Protein AF-0000000078827394 (afdb_homodimer)

Structure (mmCIF, N/CA/C/O backbone):
data_AF-0000000078827394-model_v1
#
loop_
_entity.id
_entity.type
_entity.pdbx_description
1 polymer 'Transcriptional regulator, TetR family'
#
loop_
_atom_site.group_PDB
_atom_site.id
_atom_site.type_symbol
_atom_site.label_atom_id
_atom_site.label_alt_id
_atom_site.label_comp_id
_atom_site.label_asym_id
_atom_site.label_entity_id
_atom_site.label_seq_id
_atom_site.pdbx_PDB_ins_code
_atom_site.Cartn_x
_atom_site.Cartn_y
_atom_site.Cartn_z
_atom_site.occupancy
_atom_site.B_iso_or_equiv
_atom_site.auth_seq_id
_atom_site.auth_comp_id
_atom_site.auth_asym_id
_atom_site.auth_atom_id
_atom_site.pdbx_PDB_model_num
ATOM 1 N N . MET A 1 1 ? -7.848 45.875 20.047 1 56.09 1 MET A N 1
ATOM 2 C CA . MET A 1 1 ? -7.52 45 21.172 1 56.09 1 MET A CA 1
ATOM 3 C C . MET A 1 1 ? -8.633 43.969 21.391 1 56.09 1 MET A C 1
ATOM 5 O O . MET A 1 1 ? -8.352 42.781 21.609 1 56.09 1 MET A O 1
ATOM 9 N N . ALA A 1 2 ? -9.75 44.5 21.469 1 62.66 2 ALA A N 1
ATOM 10 C CA . ALA A 1 2 ? -10.93 43.656 21.641 1 62.66 2 ALA A CA 1
ATOM 11 C C . ALA A 1 2 ? -11.102 42.719 20.453 1 62.66 2 ALA A C 1
ATOM 13 O O . ALA A 1 2 ? -11.453 41.562 20.641 1 62.66 2 ALA A O 1
ATOM 14 N N . GLY A 1 3 ? -10.812 43.062 19.391 1 61.53 3 GLY A N 1
ATOM 15 C CA . GLY A 1 3 ? -10.891 42.312 18.156 1 61.53 3 GLY A CA 1
ATOM 16 C C . GLY A 1 3 ? -9.883 41.156 18.094 1 61.53 3 GLY A C 1
ATOM 17 O O . GLY A 1 3 ? -10.203 40.062 17.641 1 61.53 3 GLY A O 1
ATOM 18 N N . THR A 1 4 ? -8.711 41.5 18.453 1 64.81 4 THR A N 1
ATOM 19 C CA . THR A 1 4 ? -7.625 40.531 18.484 1 64.81 4 THR A CA 1
ATOM 20 C C . THR A 1 4 ? -7.922 39.406 19.484 1 64.81 4 THR A C 1
ATOM 22 O O . THR A 1 4 ? -7.66 38.25 19.203 1 64.81 4 THR A O 1
ATOM 25 N N . ARG A 1 5 ? -8.5 39.781 20.547 1 70.94 5 ARG A N 1
ATOM 26 C CA . ARG A 1 5 ? -8.844 38.812 21.594 1 70.94 5 ARG A CA 1
ATOM 27 C C . ARG A 1 5 ? -9.961 37.875 21.125 1 70.94 5 ARG A C 1
ATOM 29 O O . ARG A 1 5 ? -9.938 36.688 21.406 1 70.94 5 ARG A O 1
ATOM 36 N N . SER A 1 6 ? -10.836 38.5 20.391 1 74.94 6 SER A N 1
ATOM 37 C CA . SER A 1 6 ? -11.945 37.719 19.844 1 74.94 6 SER A CA 1
ATOM 38 C C . SER A 1 6 ? -11.461 36.719 18.797 1 74.94 6 SER A C 1
ATOM 40 O O . SER A 1 6 ? -11.883 35.562 18.797 1 74.94 6 SER A O 1
ATOM 42 N N . GLU A 1 7 ? -10.602 37.312 18 1 75.75 7 GLU A N 1
ATOM 43 C CA . GLU A 1 7 ? -10.031 36.438 16.984 1 75.75 7 GLU A CA 1
ATOM 44 C C . GLU A 1 7 ? -9.227 35.312 17.609 1 75.75 7 GLU A C 1
ATOM 46 O O . GLU A 1 7 ? -9.281 34.188 17.141 1 75.75 7 GLU A O 1
ATOM 51 N N . GLU A 1 8 ? -8.531 35.656 18.625 1 78.88 8 GLU A N 1
ATOM 52 C CA . GLU A 1 8 ? -7.738 34.656 19.328 1 78.88 8 GLU A CA 1
ATOM 53 C C . GLU A 1 8 ? -8.633 33.625 19.984 1 78.88 8 GLU A C 1
ATOM 55 O O . GLU A 1 8 ? -8.336 32.406 19.953 1 78.88 8 GLU A O 1
ATOM 60 N N . ARG A 1 9 ? -9.633 34.062 20.609 1 77.38 9 ARG A N 1
ATOM 61 C CA . ARG A 1 9 ? -10.586 33.188 21.25 1 77.38 9 ARG A CA 1
ATOM 62 C C . ARG A 1 9 ? -11.258 32.281 20.219 1 77.38 9 ARG A C 1
ATOM 64 O O . ARG A 1 9 ? -11.484 31.078 20.484 1 77.38 9 ARG A O 1
ATOM 71 N N . ASP A 1 10 ? -11.539 32.906 19.141 1 81.88 10 ASP A N 1
ATOM 72 C CA . ASP A 1 10 ? -12.156 32.125 18.062 1 81.88 10 ASP A CA 1
ATOM 73 C C . ASP A 1 10 ? -11.211 31.062 17.531 1 81.88 10 ASP A C 1
ATOM 75 O O . ASP A 1 10 ? -11.625 29.938 17.25 1 81.88 10 ASP A O 1
ATOM 79 N N . ALA A 1 11 ? -10 31.531 17.484 1 82.69 11 ALA A N 1
ATOM 80 C CA . ALA A 1 11 ? -8.984 30.594 17.016 1 82.69 11 ALA A CA 1
ATOM 81 C C . ALA A 1 11 ? -8.773 29.453 18.016 1 82.69 11 ALA A C 1
ATOM 83 O O . ALA A 1 11 ? -8.617 28.297 17.625 1 82.69 11 ALA A O 1
ATOM 84 N N . LEU A 1 12 ? -8.797 29.75 19.188 1 83.56 12 LEU A N 1
ATOM 85 C CA . LEU A 1 12 ? -8.633 28.75 20.234 1 83.56 12 LEU A CA 1
ATOM 86 C C . LEU A 1 12 ? -9.82 27.781 20.234 1 83.56 12 LEU A C 1
ATOM 88 O O . LEU A 1 12 ? -9.633 26.562 20.406 1 83.56 12 LEU A O 1
ATOM 92 N N . ARG A 1 13 ? -10.938 28.328 20.047 1 84.88 13 ARG A N 1
ATOM 93 C CA . ARG A 1 13 ? -12.141 27.5 20 1 84.88 13 ARG A CA 1
ATOM 94 C C . ARG A 1 13 ? -12.125 26.562 18.797 1 84.88 13 ARG A C 1
ATOM 96 O O . ARG A 1 13 ? -12.469 25.391 18.922 1 84.88 13 ARG A O 1
ATOM 103 N N . ARG A 1 14 ? -11.758 27.125 17.75 1 87.69 14 ARG A N 1
ATOM 104 C CA . ARG A 1 14 ? -11.672 26.312 16.547 1 87.69 14 ARG A CA 1
ATOM 105 C C . ARG A 1 14 ? -10.688 25.156 16.734 1 87.69 14 ARG A C 1
ATOM 107 O O . ARG A 1 14 ? -10.984 24.016 16.375 1 87.69 14 ARG A O 1
ATOM 114 N N . THR A 1 15 ? -9.586 25.469 17.344 1 89 15 THR A N 1
ATOM 115 C CA . THR A 1 15 ? -8.57 24.453 17.578 1 89 15 THR A CA 1
ATOM 116 C C . THR A 1 15 ? -9.109 23.375 18.531 1 89 15 THR A C 1
ATOM 118 O O . THR A 1 15 ? -8.867 22.188 18.328 1 89 15 THR A O 1
ATOM 121 N N . ALA A 1 16 ? -9.805 23.781 19.438 1 89.56 16 ALA A N 1
ATOM 122 C CA . ALA A 1 16 ? -10.391 22.844 20.391 1 89.56 16 ALA A CA 1
ATOM 123 C C . ALA A 1 16 ? -11.375 21.906 19.703 1 89.56 16 ALA A C 1
ATOM 125 O O . ALA A 1 16 ? -11.414 20.719 20 1 89.56 16 ALA A O 1
ATOM 126 N N . ILE A 1 17 ? -12.125 22.469 18.844 1 92.75 17 ILE A N 1
ATOM 127 C CA . ILE A 1 17 ? -13.102 21.688 18.094 1 92.75 17 ILE A CA 1
ATOM 128 C C . ILE A 1 17 ? -12.383 20.672 17.219 1 92.75 17 ILE A C 1
ATOM 130 O O . ILE A 1 17 ? -12.75 19.484 17.188 1 92.75 17 ILE A O 1
ATOM 134 N N . LEU A 1 18 ? -11.398 21.141 16.594 1 93.81 18 LEU A N 1
ATOM 135 C CA . LEU A 1 18 ? -10.672 20.281 15.672 1 93.81 18 LEU A CA 1
ATOM 136 C C . LEU A 1 18 ? -9.953 19.172 16.422 1 93.81 18 LEU A C 1
ATOM 138 O O . LEU A 1 18 ? -9.898 18.031 15.961 1 93.81 18 LEU A O 1
ATOM 142 N N . ASP A 1 19 ? -9.422 19.516 17.562 1 93.44 19 ASP A N 1
ATOM 143 C CA . ASP A 1 19 ? -8.773 18.5 18.391 1 93.44 19 ASP A CA 1
ATOM 144 C C . ASP A 1 19 ? -9.773 17.438 18.844 1 93.44 19 ASP A C 1
ATOM 146 O O . ASP A 1 19 ? -9.492 16.234 18.797 1 93.44 19 ASP A O 1
ATOM 150 N N . ALA A 1 20 ? -10.867 17.891 19.234 1 95.06 20 ALA A N 1
ATOM 151 C CA . ALA A 1 20 ? -11.93 16.984 19.672 1 95.06 20 ALA A CA 1
ATOM 152 C C . ALA A 1 20 ? -12.414 16.109 18.516 1 95.06 20 ALA A C 1
ATOM 154 O O . ALA A 1 20 ? -12.648 14.914 18.688 1 95.06 20 ALA A O 1
ATOM 155 N N . ALA A 1 21 ? -12.594 16.734 17.422 1 95.88 21 ALA A N 1
ATOM 156 C CA . ALA A 1 21 ? -13.047 16.016 16.234 1 95.88 21 ALA A CA 1
ATOM 157 C C . ALA A 1 21 ? -12.047 14.93 15.836 1 95.88 21 ALA A C 1
ATOM 159 O O . ALA A 1 21 ? -12.43 13.797 15.555 1 95.88 21 ALA A O 1
ATOM 160 N N . LEU A 1 22 ? -10.789 15.328 15.82 1 94.44 22 LEU A N 1
ATOM 161 C CA . LEU A 1 22 ? -9.742 14.367 15.5 1 94.44 22 LEU A CA 1
ATOM 162 C C . LEU A 1 22 ? -9.805 13.164 16.438 1 94.44 22 LEU A C 1
ATOM 164 O O . LEU A 1 22 ? -9.75 12.016 15.984 1 94.44 22 LEU A O 1
ATOM 168 N N . GLU A 1 23 ? -9.93 13.438 17.656 1 94.56 23 GLU A N 1
ATOM 169 C CA . GLU A 1 23 ? -10.016 12.367 18.641 1 94.56 23 GLU A CA 1
ATOM 170 C C . GLU A 1 23 ? -11.219 11.461 18.375 1 94.56 23 GLU A C 1
ATOM 172 O O . GLU A 1 23 ? -11.109 10.234 18.453 1 94.56 23 GLU A O 1
ATOM 177 N N . CYS A 1 24 ? -12.312 12.023 18.094 1 96.06 24 CYS A N 1
ATOM 178 C CA . CYS A 1 24 ? -13.516 11.258 17.828 1 96.06 24 CYS A CA 1
ATOM 179 C C . CYS A 1 24 ? -13.344 10.391 16.578 1 96.06 24 CYS A C 1
ATOM 181 O O . CYS A 1 24 ? -13.656 9.203 16.594 1 96.06 24 CYS A O 1
ATOM 183 N N . PHE A 1 25 ? -12.805 11.031 15.523 1 96 25 PHE A N 1
ATOM 184 C CA . PHE A 1 25 ? -12.617 10.312 14.266 1 96 25 PHE A CA 1
ATOM 185 C C . PHE A 1 25 ? -11.633 9.164 14.445 1 96 25 PHE A C 1
ATOM 187 O O . PHE A 1 25 ? -11.805 8.086 13.867 1 96 25 PHE A O 1
ATOM 194 N N . LEU A 1 26 ? -10.625 9.367 15.242 1 94.38 26 LEU A N 1
ATOM 195 C CA . LEU A 1 26 ? -9.594 8.352 15.438 1 94.38 26 LEU A CA 1
ATOM 196 C C . LEU A 1 26 ? -10.086 7.246 16.359 1 94.38 26 LEU A C 1
ATOM 198 O O . LEU A 1 26 ? -9.625 6.105 16.281 1 94.38 26 LEU A O 1
ATOM 202 N N . ARG A 1 27 ? -11.047 7.582 17.188 1 94.12 27 ARG A N 1
ATOM 203 C CA . ARG A 1 27 ? -11.547 6.613 18.156 1 94.12 27 ARG A CA 1
ATOM 204 C C . ARG A 1 27 ? -12.734 5.836 17.609 1 94.12 27 ARG A C 1
ATOM 206 O O . ARG A 1 27 ? -12.82 4.617 17.766 1 94.12 27 ARG A O 1
ATOM 213 N N . PHE A 1 28 ? -13.625 6.523 16.844 1 94.56 28 PHE A N 1
ATOM 214 C CA . PHE A 1 28 ? -14.898 5.91 16.5 1 94.56 28 PHE A CA 1
ATOM 215 C C . PHE A 1 28 ? -15.055 5.777 14.992 1 94.56 28 PHE A C 1
ATOM 217 O O . PHE A 1 28 ? -15.93 5.059 14.516 1 94.56 28 PHE A O 1
ATOM 224 N N . GLY A 1 29 ? -14.156 6.422 14.32 1 94.94 29 GLY A N 1
ATOM 225 C CA . GLY A 1 29 ? -14.312 6.434 12.875 1 94.94 29 GLY A CA 1
ATOM 226 C C . GLY A 1 29 ? -15.219 7.543 12.383 1 94.94 29 GLY A C 1
ATOM 227 O O . GLY A 1 29 ? -15.93 8.164 13.172 1 94.94 29 GLY A O 1
ATOM 228 N N . TYR A 1 30 ? -15.164 7.797 11.133 1 94.94 30 TYR A N 1
ATOM 229 C CA . TYR A 1 30 ? -15.953 8.867 10.531 1 94.94 30 TYR A CA 1
ATOM 230 C C . TYR A 1 30 ? -17.438 8.547 10.609 1 94.94 30 TYR A C 1
ATOM 232 O O . TYR A 1 30 ? -18.234 9.398 11.016 1 94.94 30 TYR A O 1
ATOM 240 N N . ALA A 1 31 ? -17.844 7.367 10.211 1 93.06 31 ALA A N 1
ATOM 241 C CA . ALA A 1 31 ? -19.25 6.988 10.102 1 93.06 31 ALA A CA 1
ATOM 242 C C . ALA A 1 31 ? -19.953 7.086 11.453 1 93.06 31 ALA A C 1
ATOM 244 O O . ALA A 1 31 ? -21.062 7.598 11.547 1 93.06 31 ALA A O 1
ATOM 245 N N . LYS A 1 32 ? -19.297 6.75 12.461 1 95 32 LYS A N 1
ATOM 246 C CA . LYS A 1 32 ? -19.938 6.641 13.766 1 95 32 LYS A CA 1
ATOM 247 C C . LYS A 1 32 ? -19.828 7.945 14.547 1 95 32 LYS A C 1
ATOM 249 O O . LYS A 1 32 ? -20.438 8.094 15.609 1 95 32 LYS A O 1
ATOM 254 N N . THR A 1 33 ? -19 8.781 14.141 1 96.38 33 THR A N 1
ATOM 255 C CA . THR A 1 33 ? -18.844 10.062 14.82 1 96.38 33 THR A CA 1
ATOM 256 C C . THR A 1 33 ? -19.953 11.031 14.414 1 96.38 33 THR A C 1
ATOM 258 O O . THR A 1 33 ? -20.266 11.156 13.234 1 96.38 33 THR A O 1
ATOM 261 N N . SER A 1 34 ? -20.578 11.641 15.367 1 93.75 34 SER A N 1
ATOM 262 C CA . SER A 1 34 ? -21.578 12.656 15.102 1 93.75 34 SER A CA 1
ATOM 263 C C . SER A 1 34 ? -21.109 14.039 15.539 1 93.75 34 SER A C 1
ATOM 265 O O . SER A 1 34 ? -20.125 14.156 16.266 1 93.75 34 SER A O 1
ATOM 267 N N . LEU A 1 35 ? -21.828 15.031 15.031 1 92.5 35 LEU A N 1
ATOM 268 C CA . LEU A 1 35 ? -21.547 16.391 15.477 1 92.5 35 LEU A CA 1
ATOM 269 C C . LEU A 1 35 ? -21.766 16.531 16.969 1 92.5 35 LEU A C 1
ATOM 271 O O . LEU A 1 35 ? -21.047 17.266 17.656 1 92.5 35 LEU A O 1
ATOM 275 N N . ASP A 1 36 ? -22.719 15.805 17.422 1 92.06 36 ASP A N 1
ATOM 276 C CA . ASP A 1 36 ? -23 15.836 18.859 1 92.06 36 ASP A CA 1
ATOM 277 C C . ASP A 1 36 ? -21.828 15.25 19.656 1 92.06 36 ASP A C 1
ATOM 279 O O . ASP A 1 36 ? -21.469 15.766 20.703 1 92.06 36 ASP A O 1
ATOM 283 N N . ASP A 1 37 ? -21.297 14.227 19.203 1 94.81 37 ASP A N 1
ATOM 284 C CA . ASP A 1 37 ? -20.141 13.625 19.859 1 94.81 37 ASP A CA 1
ATOM 285 C C . ASP A 1 37 ? -18.984 14.617 19.938 1 94.81 37 ASP A C 1
ATOM 287 O O . ASP A 1 37 ? -18.328 14.719 20.969 1 94.81 37 ASP A O 1
ATOM 291 N N . ILE A 1 38 ? -18.734 15.297 18.828 1 95.81 38 ILE A N 1
ATOM 292 C CA . ILE A 1 38 ? -17.641 16.266 18.75 1 95.81 38 ILE A CA 1
ATOM 293 C C . ILE A 1 38 ? -17.906 17.422 19.703 1 95.81 38 ILE A C 1
ATOM 295 O O . ILE A 1 38 ? -17.016 17.859 20.422 1 95.81 38 ILE A O 1
ATOM 299 N N . ALA A 1 39 ? -19.125 17.875 19.688 1 93.56 39 ALA A N 1
ATOM 300 C CA . ALA A 1 39 ? -19.516 18.969 20.594 1 93.56 39 ALA A CA 1
ATOM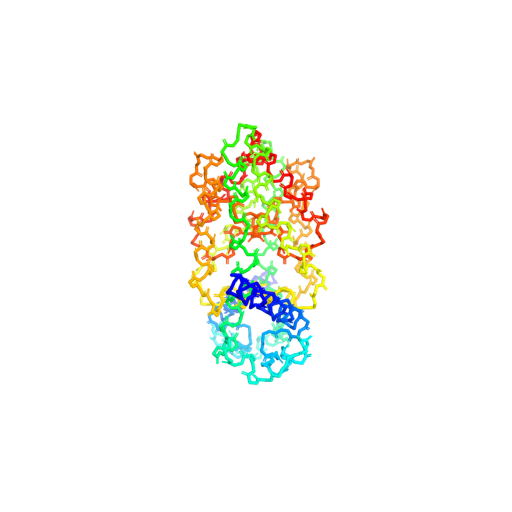 301 C C . ALA A 1 39 ? -19.297 18.594 22.047 1 93.56 39 ALA A C 1
ATOM 303 O O . ALA A 1 39 ? -18.719 19.359 22.828 1 93.56 39 ALA A O 1
ATOM 304 N N . LYS A 1 40 ? -19.734 17.453 22.406 1 93.56 40 LYS A N 1
ATOM 305 C CA . LYS A 1 40 ? -19.594 16.953 23.766 1 93.56 40 LYS A CA 1
ATOM 306 C C . LYS A 1 40 ? -18.109 16.859 24.156 1 93.56 40 LYS A C 1
ATOM 308 O O . LYS A 1 40 ? -17.734 17.297 25.25 1 93.56 40 LYS A O 1
ATOM 313 N N . ARG A 1 41 ? -17.344 16.344 23.297 1 93.5 41 ARG A N 1
ATOM 314 C CA . ARG A 1 41 ? -15.922 16.172 23.562 1 93.5 41 ARG A CA 1
ATOM 315 C C . ARG A 1 41 ? -15.227 17.516 23.688 1 93.5 41 ARG A C 1
ATOM 317 O O . ARG A 1 41 ? -14.305 17.672 24.5 1 93.5 41 ARG A O 1
ATOM 324 N N . ALA A 1 42 ? -15.625 18.438 22.859 1 92.31 42 ALA A N 1
ATOM 325 C CA . ALA A 1 42 ? -15.039 19.766 22.859 1 92.31 42 ALA A CA 1
ATOM 326 C C . ALA A 1 42 ? -15.609 20.625 23.984 1 92.31 42 ALA A C 1
ATOM 328 O O . ALA A 1 42 ? -15.172 21.766 24.188 1 92.31 42 ALA A O 1
ATOM 329 N N . ASN A 1 43 ? -16.547 20.062 24.672 1 92.19 43 ASN A N 1
ATOM 330 C CA . ASN A 1 43 ? -17.234 20.797 25.734 1 92.19 43 ASN A CA 1
ATOM 331 C C . ASN A 1 43 ? -17.891 22.062 25.203 1 92.19 43 ASN A C 1
ATOM 333 O O . ASN A 1 43 ? -17.719 23.141 25.766 1 92.19 43 ASN A O 1
ATOM 337 N N . LEU A 1 44 ? -18.5 21.953 24.156 1 88.88 44 LEU A N 1
ATOM 338 C CA . LEU A 1 44 ? -19.25 23.031 23.516 1 88.88 44 LEU A CA 1
ATOM 339 C C . LEU A 1 44 ? -20.703 22.625 23.281 1 88.88 44 LEU A C 1
ATOM 341 O O . LEU A 1 44 ? -21.016 21.438 23.188 1 88.88 44 LEU A O 1
ATOM 345 N N . SER A 1 45 ? -21.516 23.703 23.203 1 84.75 45 SER A N 1
ATOM 346 C CA . SER A 1 45 ? -22.906 23.438 22.828 1 84.75 45 SER A CA 1
ATOM 347 C C . SER A 1 45 ? -23.016 23.141 21.344 1 84.75 45 SER A C 1
ATOM 349 O O . SER A 1 45 ? -22.203 23.609 20.531 1 84.75 45 SER A O 1
ATOM 351 N N . ARG A 1 46 ? -24 22.359 20.969 1 84.88 46 ARG A N 1
ATOM 352 C CA . ARG A 1 46 ? -24.266 21.984 19.594 1 84.88 46 ARG A CA 1
ATOM 353 C C . ARG A 1 46 ? -24.453 23.219 18.719 1 84.88 46 ARG A C 1
ATOM 355 O O . ARG A 1 46 ? -23.875 23.312 17.625 1 84.88 46 ARG A O 1
ATOM 362 N N . PRO A 1 47 ? -25.141 24.219 19.188 1 83.75 47 PRO A N 1
ATOM 363 C CA . PRO A 1 47 ? -25.344 25.391 18.344 1 83.75 47 PRO A CA 1
ATOM 364 C C . PRO A 1 47 ? -24.047 26.125 18.031 1 83.75 47 PRO A C 1
ATOM 366 O O . PRO A 1 47 ? -23.875 26.625 16.906 1 83.75 47 PRO A O 1
ATOM 369 N N . LEU A 1 48 ? -23.203 26.156 18.938 1 83.19 48 LEU A N 1
ATOM 370 C CA . LEU A 1 48 ? -21.922 26.828 18.734 1 83.19 48 LEU A CA 1
ATOM 371 C C . LEU A 1 48 ? -21.078 26.094 17.688 1 83.19 48 LEU A C 1
ATOM 373 O O . LEU A 1 48 ? -20.375 26.734 16.906 1 83.19 48 LEU A O 1
ATOM 377 N N . LEU A 1 49 ? -21.156 24.766 17.688 1 87.88 49 LEU A N 1
ATOM 378 C CA . LEU A 1 49 ? -20.438 23.984 16.688 1 87.88 49 LEU A CA 1
ATOM 379 C C . LEU A 1 49 ? -21.016 24.234 15.289 1 87.88 49 LEU A C 1
ATOM 381 O O . LEU A 1 49 ? -20.266 24.375 14.328 1 87.88 49 LEU A O 1
ATOM 385 N N . TYR A 1 50 ? -22.328 24.391 15.297 1 84.94 50 TYR A N 1
ATOM 386 C CA . TYR A 1 50 ? -23.016 24.562 14.023 1 84.94 50 TYR A CA 1
ATOM 387 C C . TYR A 1 50 ? -22.781 25.953 13.445 1 84.94 50 TYR A C 1
ATOM 389 O O . TYR A 1 50 ? -22.953 26.156 12.242 1 84.94 50 TYR A O 1
ATOM 397 N N . LEU A 1 51 ? -22.406 26.844 14.336 1 84.94 51 LEU A N 1
ATOM 398 C CA . LEU A 1 51 ? -22.062 28.172 13.859 1 84.94 51 LEU A CA 1
ATOM 399 C C . LEU A 1 51 ? -20.719 28.156 13.117 1 84.94 51 LEU A C 1
ATOM 401 O O . LEU A 1 51 ? -20.5 28.969 12.219 1 84.94 51 LEU A O 1
ATOM 405 N N . LYS A 1 52 ? -20 27.203 13.469 1 88 52 LYS A N 1
ATOM 406 C CA . LYS A 1 52 ? -18.641 27.172 12.938 1 88 52 LYS A CA 1
ATOM 407 C C . LYS A 1 52 ? -18.516 26.203 11.773 1 88 52 LYS A C 1
ATOM 409 O O . LYS A 1 52 ? -17.734 26.406 10.852 1 88 52 LYS A O 1
ATOM 414 N N . PHE A 1 53 ? -19.312 25.109 11.812 1 92.5 53 PHE A N 1
ATOM 415 C CA . PHE A 1 53 ? -19.219 24.078 10.781 1 92.5 53 PHE A CA 1
ATOM 416 C C . PHE A 1 53 ? -20.609 23.656 10.312 1 92.5 53 PHE A C 1
ATOM 418 O O . PHE A 1 53 ? -21.516 23.516 11.125 1 92.5 53 PHE A O 1
ATOM 425 N N . LYS A 1 54 ? -20.688 23.438 9.07 1 90 54 LYS A N 1
ATOM 426 C CA . LYS A 1 54 ? -21.969 23.156 8.445 1 90 54 LYS A CA 1
ATOM 427 C C . LYS A 1 54 ? -22.375 21.703 8.625 1 90 54 LYS A C 1
ATOM 429 O O . LYS A 1 54 ? -23.547 21.391 8.82 1 90 54 LYS A O 1
ATOM 434 N N . ASN A 1 55 ? -21.453 20.875 8.445 1 92.12 55 ASN A N 1
ATOM 435 C CA . ASN A 1 55 ? -21.703 19.438 8.531 1 92.12 55 ASN A CA 1
ATOM 436 C C . ASN A 1 55 ? -20.438 18.672 8.906 1 92.12 55 ASN A C 1
ATOM 438 O O . ASN A 1 55 ? -19.375 19.266 9.094 1 92.12 55 ASN A O 1
ATOM 442 N N . LYS A 1 56 ? -20.516 17.469 9.062 1 93.75 56 LYS A N 1
ATOM 443 C CA . LYS A 1 56 ? -19.422 16.594 9.484 1 93.75 56 LYS A CA 1
ATOM 444 C C . LYS A 1 56 ? -18.266 16.641 8.492 1 93.75 56 LYS A C 1
ATOM 446 O O . LYS A 1 56 ? -17.109 16.656 8.883 1 93.75 56 LYS A O 1
ATOM 451 N N . GLU A 1 57 ? -18.578 16.625 7.227 1 94.06 57 GLU A N 1
ATOM 452 C CA . GLU A 1 57 ? -17.562 16.656 6.18 1 94.06 57 GLU A CA 1
ATOM 453 C C . GLU A 1 57 ? -16.703 17.922 6.27 1 94.06 57 GLU A C 1
ATOM 455 O O . GLU A 1 57 ? -15.5 17.891 6.047 1 94.06 57 GLU A O 1
ATOM 460 N N . ASP A 1 58 ? -17.344 18.938 6.637 1 93.44 58 ASP A N 1
ATOM 461 C CA . ASP A 1 58 ? -16.641 20.203 6.812 1 93.44 58 ASP A CA 1
ATOM 462 C C . ASP A 1 58 ? -15.633 20.109 7.953 1 93.44 58 ASP A C 1
ATOM 464 O O . ASP A 1 58 ? -14.5 20.594 7.828 1 93.44 58 ASP A O 1
ATOM 468 N N . ILE A 1 59 ? -16.031 19.547 8.992 1 94.12 59 ILE A N 1
ATOM 469 C CA . ILE A 1 59 ? -15.148 19.391 10.141 1 94.12 59 ILE A CA 1
ATOM 470 C C . ILE A 1 59 ? -14.008 18.453 9.789 1 94.12 59 ILE A C 1
ATOM 472 O O . ILE A 1 59 ? -12.852 18.703 10.133 1 94.12 59 ILE A O 1
ATOM 476 N N . PHE A 1 60 ? -14.391 17.422 9.125 1 94.94 60 PHE A N 1
ATOM 477 C CA . PHE A 1 60 ? -13.391 16.422 8.742 1 94.94 60 PHE A CA 1
ATOM 478 C C . PHE A 1 60 ? -12.32 17.047 7.852 1 94.94 60 PHE A C 1
ATOM 480 O O . PHE A 1 60 ? -11.125 16.844 8.078 1 94.94 60 PHE A O 1
ATOM 487 N N . ALA A 1 61 ? -12.727 17.828 6.883 1 92.88 61 ALA A N 1
ATOM 488 C CA . ALA A 1 61 ? -11.797 18.531 6 1 92.88 61 ALA A CA 1
ATOM 489 C C . ALA A 1 61 ? -10.906 19.484 6.785 1 92.88 61 ALA A C 1
ATOM 491 O O . ALA A 1 61 ? -9.695 19.562 6.539 1 92.88 61 ALA A O 1
ATOM 492 N N . ALA A 1 62 ? -11.469 20.172 7.695 1 92.75 62 ALA A N 1
ATOM 493 C CA . ALA A 1 62 ? -10.727 21.125 8.5 1 92.75 62 ALA A CA 1
ATOM 494 C C . ALA A 1 62 ? -9.68 20.438 9.367 1 92.75 62 ALA A C 1
ATOM 496 O O . ALA A 1 62 ? -8.594 20.969 9.602 1 92.75 62 ALA A O 1
ATOM 497 N N . VAL A 1 63 ? -10.023 19.281 9.875 1 92.62 63 VAL A N 1
ATOM 498 C CA . VAL A 1 63 ? -9.078 18.484 10.648 1 92.62 63 VAL A CA 1
ATOM 499 C C . VAL A 1 63 ? -7.867 18.141 9.789 1 92.62 63 VAL A C 1
ATOM 501 O O . VAL A 1 63 ? -6.723 18.328 10.211 1 92.62 63 VAL A O 1
ATOM 504 N N . PHE A 1 64 ? -8.062 17.703 8.594 1 88.44 64 PHE A N 1
ATOM 505 C CA . PHE A 1 64 ? -6.984 17.344 7.684 1 88.44 64 PHE A CA 1
ATOM 506 C C . PHE A 1 64 ? -6.129 18.562 7.352 1 88.44 64 PHE A C 1
ATOM 508 O O . PHE A 1 64 ? -4.898 18.484 7.32 1 88.44 64 PHE A O 1
ATOM 515 N N . GLU A 1 65 ? -6.805 19.578 7.09 1 87.25 65 GLU A N 1
ATOM 516 C CA . GLU A 1 65 ? -6.086 20.812 6.785 1 87.25 65 GLU A CA 1
ATOM 517 C C . GLU A 1 65 ? -5.188 21.219 7.949 1 87.25 65 GLU A C 1
ATOM 519 O O . GLU A 1 65 ? -4.035 21.609 7.742 1 87.25 65 GLU A O 1
ATOM 524 N N . SER A 1 66 ? -5.758 21.156 9.102 1 87.19 66 SER A N 1
ATOM 525 C CA . SER A 1 66 ? -4.996 21.547 10.281 1 87.19 66 SER A CA 1
ATOM 526 C C . SER A 1 66 ? -3.809 20.609 10.5 1 87.19 66 SER A C 1
ATOM 528 O O . SER A 1 66 ? -2.758 21.031 10.984 1 87.19 66 SER A O 1
ATOM 530 N N . LEU A 1 67 ? -3.975 19.422 10.094 1 85.69 67 LEU A N 1
ATOM 531 C CA . LEU A 1 67 ? -2.93 18.422 10.289 1 85.69 67 LEU A CA 1
ATOM 532 C C . LEU A 1 67 ? -1.789 18.625 9.297 1 85.69 67 LEU A C 1
ATOM 534 O O . LEU A 1 67 ? -0.621 18.438 9.648 1 85.69 67 LEU A O 1
ATOM 538 N N . PHE A 1 68 ? -2.098 19.078 8.078 1 87.94 68 PHE A N 1
ATOM 539 C CA . PHE A 1 68 ? -1.074 19.062 7.043 1 87.94 68 PHE A CA 1
ATOM 540 C C . PHE A 1 68 ? -0.708 20.469 6.609 1 87.94 68 PHE A C 1
ATOM 542 O O . PHE A 1 68 ? 0.47 20.797 6.426 1 87.94 68 PHE A O 1
ATOM 549 N N . GLU A 1 69 ? -1.656 21.328 6.492 1 86.25 69 GLU A N 1
ATOM 550 C CA . GLU A 1 69 ? -1.411 22.672 5.961 1 86.25 69 GLU A CA 1
ATOM 551 C C . GLU A 1 69 ? -0.443 23.453 6.852 1 86.25 69 GLU A C 1
ATOM 553 O O . GLU A 1 69 ? 0.412 24.188 6.352 1 86.25 69 GLU A O 1
ATOM 558 N N . ALA A 1 70 ? -0.605 23.266 8.102 1 84 70 ALA A N 1
ATOM 559 C CA . ALA A 1 70 ? 0.215 24 9.062 1 84 70 ALA A CA 1
ATOM 560 C C . ALA A 1 70 ? 1.67 23.547 9 1 84 70 ALA A C 1
ATOM 562 O O . ALA A 1 70 ? 2.561 24.219 9.531 1 84 70 ALA A O 1
ATOM 563 N N . ARG A 1 71 ? 1.951 22.516 8.305 1 92.88 71 ARG A N 1
ATOM 564 C CA . ARG A 1 71 ? 3.285 21.922 8.312 1 92.88 71 ARG A CA 1
ATOM 565 C C . ARG A 1 71 ? 4.074 22.344 7.074 1 92.88 71 ARG A C 1
ATOM 567 O O . ARG A 1 71 ? 5.305 22.281 7.066 1 92.88 71 ARG A O 1
ATOM 574 N N . TYR A 1 72 ? 3.451 22.828 6.031 1 95.25 72 TYR A N 1
ATOM 575 C CA . TYR A 1 72 ? 4.074 23.062 4.734 1 95.25 72 TYR A CA 1
ATOM 576 C C . TYR A 1 72 ? 5.109 24.172 4.812 1 95.25 72 TYR A C 1
ATOM 578 O O . TYR A 1 72 ? 6.184 24.078 4.219 1 95.25 72 TYR A O 1
ATOM 586 N N . PRO A 1 73 ? 4.816 25.25 5.625 1 95.5 73 PRO A N 1
ATOM 587 C CA . PRO A 1 73 ? 5.859 26.266 5.75 1 95.5 73 PRO A CA 1
ATOM 588 C C . PRO A 1 73 ? 7.164 25.703 6.316 1 95.5 73 PRO A C 1
ATOM 590 O O . PRO A 1 73 ? 8.25 26.125 5.906 1 95.5 73 PRO A O 1
ATOM 593 N N . ARG A 1 74 ? 7.082 24.781 7.246 1 96.88 74 ARG A N 1
ATOM 594 C CA . ARG A 1 74 ? 8.273 24.156 7.805 1 96.88 74 ARG A CA 1
ATOM 595 C C . ARG A 1 74 ? 9.016 23.344 6.738 1 96.88 74 ARG A C 1
ATOM 597 O O . ARG A 1 74 ? 10.242 23.328 6.703 1 96.88 74 ARG A O 1
ATOM 604 N N . VAL A 1 75 ? 8.305 22.688 5.875 1 97.81 75 VAL A N 1
ATOM 605 C CA . VAL A 1 75 ? 8.906 21.906 4.793 1 97.81 75 VAL A CA 1
ATOM 606 C C . VAL A 1 75 ? 9.648 22.844 3.84 1 97.81 75 VAL A C 1
ATOM 608 O O . VAL A 1 75 ? 10.781 22.547 3.434 1 97.81 75 VAL A O 1
ATOM 611 N N . GLU A 1 76 ? 9.008 23.938 3.531 1 97.56 76 GLU A N 1
ATOM 612 C CA . GLU A 1 76 ? 9.609 24.906 2.621 1 97.56 76 GLU A CA 1
ATOM 613 C C . GLU A 1 76 ? 10.906 25.469 3.191 1 97.56 76 GLU A C 1
ATOM 615 O O . GLU A 1 76 ? 11.859 25.719 2.449 1 97.56 76 GLU A O 1
ATOM 620 N N . GLN A 1 77 ? 10.922 25.656 4.477 1 97.69 77 GLN A N 1
ATOM 621 C CA . GLN A 1 77 ? 12.141 26.109 5.141 1 97.69 77 GLN A CA 1
ATOM 622 C C . GLN A 1 77 ? 13.258 25.078 5.008 1 97.69 77 GLN A C 1
ATOM 624 O O . GLN A 1 77 ? 14.414 25.422 4.773 1 97.69 77 GLN A O 1
ATOM 629 N N . VAL A 1 78 ? 12.953 23.812 5.176 1 98 78 VAL A N 1
ATOM 630 C CA . VAL A 1 78 ? 13.93 22.734 5.039 1 98 78 VAL A CA 1
ATOM 631 C C . VAL A 1 78 ? 14.508 22.734 3.627 1 98 78 VAL A C 1
ATOM 633 O O . VAL A 1 78 ? 15.727 22.641 3.453 1 98 78 VAL A O 1
ATOM 636 N N . LEU A 1 79 ? 13.672 22.875 2.625 1 97.62 79 LEU A N 1
ATOM 637 C CA . LEU A 1 79 ? 14.078 22.797 1.226 1 97.62 79 LEU A CA 1
ATOM 638 C C . LEU A 1 79 ? 14.938 23.984 0.84 1 97.62 79 LEU A C 1
ATOM 640 O O . LEU A 1 79 ? 15.789 23.891 -0.047 1 97.62 79 LEU A O 1
ATOM 644 N N . ALA A 1 80 ? 14.695 25.094 1.52 1 96.81 80 ALA A N 1
ATOM 645 C CA . ALA A 1 80 ? 15.398 26.344 1.196 1 96.81 80 ALA A CA 1
ATOM 646 C C . ALA A 1 80 ? 16.812 26.344 1.787 1 96.81 80 ALA A C 1
ATOM 648 O O . ALA A 1 80 ? 17.656 27.141 1.37 1 96.81 80 ALA A O 1
ATOM 649 N N . ARG A 1 81 ? 17.062 25.516 2.748 1 95.69 81 ARG A N 1
ATOM 650 C CA . ARG A 1 81 ? 18.359 25.469 3.402 1 95.69 81 ARG A CA 1
ATOM 651 C C . ARG A 1 81 ? 19.312 24.516 2.668 1 95.69 81 ARG A C 1
ATOM 653 O O . ARG A 1 81 ? 18.875 23.531 2.074 1 95.69 81 ARG A O 1
ATOM 660 N N . PRO A 1 82 ? 20.562 24.906 2.701 1 95.69 82 PRO A N 1
ATOM 661 C CA . PRO A 1 82 ? 21.516 23.953 2.137 1 95.69 82 PRO A CA 1
ATOM 662 C C . PRO A 1 82 ? 21.609 22.656 2.943 1 95.69 82 PRO A C 1
ATOM 664 O O . PRO A 1 82 ? 21.297 22.656 4.137 1 95.69 82 PRO A O 1
ATOM 667 N N . GLY A 1 83 ? 21.953 21.562 2.234 1 95.06 83 GLY A N 1
ATOM 668 C CA . GLY A 1 83 ? 22.094 20.281 2.885 1 95.06 83 GLY A CA 1
ATOM 669 C C . GLY A 1 83 ? 22.125 19.109 1.906 1 95.06 83 GLY A C 1
ATOM 670 O O . GLY A 1 83 ? 21.766 19.281 0.735 1 95.06 83 GLY A O 1
ATOM 671 N N . ALA A 1 84 ? 22.578 18 2.455 1 97.19 84 ALA A N 1
ATOM 672 C CA . ALA A 1 84 ? 22.594 16.797 1.642 1 97.19 84 ALA A CA 1
ATOM 673 C C . ALA A 1 84 ? 21.188 16.328 1.312 1 97.19 84 ALA A C 1
ATOM 675 O O . ALA A 1 84 ? 20.266 16.484 2.131 1 97.19 84 ALA A O 1
ATOM 676 N N . ALA A 1 85 ? 20.969 15.789 0.168 1 97.56 85 ALA A N 1
ATOM 677 C CA . ALA A 1 85 ? 19.656 15.336 -0.299 1 97.56 85 ALA A CA 1
ATOM 678 C C . ALA A 1 85 ? 19.016 14.391 0.711 1 97.56 85 ALA A C 1
ATOM 680 O O . ALA A 1 85 ? 17.812 14.492 0.987 1 97.56 85 ALA A O 1
ATOM 681 N N . GLY A 1 86 ? 19.828 13.477 1.277 1 97.94 86 GLY A N 1
ATOM 682 C CA . GLY A 1 86 ? 19.312 12.516 2.234 1 97.94 86 GLY A CA 1
ATOM 683 C C . GLY A 1 86 ? 18.75 13.164 3.484 1 97.94 86 GLY A C 1
ATOM 684 O O . GLY A 1 86 ? 17.672 12.789 3.945 1 97.94 86 GLY A O 1
ATOM 685 N N . ASP A 1 87 ? 19.484 14.117 3.992 1 97.75 87 ASP A N 1
ATOM 686 C CA . ASP A 1 87 ? 19.047 14.828 5.191 1 97.75 87 ASP A CA 1
ATOM 687 C C . ASP A 1 87 ? 17.781 15.633 4.918 1 97.75 87 ASP A C 1
ATOM 689 O O . ASP A 1 87 ? 16.844 15.625 5.73 1 97.75 87 ASP A O 1
ATOM 693 N N . LYS A 1 88 ? 17.781 16.297 3.807 1 98.31 88 LYS A N 1
ATOM 694 C CA . LYS A 1 88 ? 16.609 17.109 3.443 1 98.31 88 LYS A CA 1
ATOM 695 C C . LYS A 1 88 ? 15.375 16.234 3.264 1 98.31 88 LYS A C 1
ATOM 697 O O . LYS A 1 88 ? 14.305 16.547 3.781 1 98.31 88 LYS A O 1
ATOM 702 N N . LEU A 1 89 ? 15.562 15.18 2.533 1 98.56 89 LEU A N 1
ATOM 703 C CA . LEU A 1 89 ? 14.438 14.289 2.266 1 98.56 89 LEU A CA 1
ATOM 704 C C . LEU A 1 89 ? 13.898 13.688 3.561 1 98.56 89 LEU A C 1
ATOM 706 O O . LEU A 1 89 ? 12.68 13.641 3.768 1 98.56 89 LEU A O 1
ATOM 710 N N . LEU A 1 90 ? 14.758 13.242 4.422 1 98.44 90 LEU A N 1
ATOM 711 C CA . LEU A 1 90 ? 14.344 12.68 5.703 1 98.44 90 LEU A CA 1
ATOM 712 C C . LEU A 1 90 ? 13.594 13.719 6.531 1 98.44 90 LEU A C 1
ATOM 714 O O . LEU A 1 90 ? 12.539 13.414 7.109 1 98.44 90 LEU A O 1
ATOM 718 N N . GLN A 1 91 ? 14.094 14.898 6.59 1 98.31 91 GLN A N 1
ATOM 719 C CA . GLN A 1 91 ? 13.453 15.953 7.367 1 98.31 91 GLN A CA 1
ATOM 720 C C . GLN A 1 91 ? 12.078 16.297 6.801 1 98.31 91 GLN A C 1
ATOM 722 O O . GLN A 1 91 ? 11.125 16.516 7.555 1 98.31 91 GLN A O 1
ATOM 727 N N . VAL A 1 92 ? 11.984 16.375 5.512 1 98.38 92 VAL A N 1
ATOM 728 C CA . VAL A 1 92 ? 10.711 16.641 4.863 1 98.38 92 VAL A CA 1
ATOM 729 C C . VAL A 1 92 ? 9.688 15.594 5.301 1 98.38 92 VAL A C 1
ATOM 731 O O . VAL A 1 92 ? 8.578 15.938 5.727 1 98.38 92 VAL A O 1
ATOM 734 N N . TYR A 1 93 ? 10.047 14.359 5.309 1 98.38 93 TYR A N 1
ATOM 735 C CA . TYR A 1 93 ? 9.094 13.289 5.598 1 98.38 93 TYR A CA 1
ATOM 736 C C . TYR A 1 93 ? 8.906 13.125 7.102 1 98.38 93 TYR A C 1
ATOM 738 O O . TYR A 1 93 ? 7.91 12.547 7.547 1 98.38 93 TYR A O 1
ATOM 746 N N . GLU A 1 94 ? 9.828 13.562 7.895 1 97.81 94 GLU A N 1
ATOM 747 C CA . GLU A 1 94 ? 9.562 13.688 9.32 1 97.81 94 GLU A CA 1
ATOM 748 C C . GLU A 1 94 ? 8.383 14.625 9.578 1 97.81 94 GLU A C 1
ATOM 750 O O . GLU A 1 94 ? 7.5 14.312 10.383 1 97.81 94 GLU A O 1
ATOM 755 N N . ILE A 1 95 ? 8.367 15.656 8.859 1 97 95 ILE A N 1
ATOM 756 C CA . ILE A 1 95 ? 7.363 16.688 9.047 1 97 95 ILE A CA 1
ATOM 757 C C . ILE A 1 95 ? 6.023 16.234 8.477 1 97 95 ILE A C 1
ATOM 759 O O . ILE A 1 95 ? 4.996 16.297 9.156 1 97 95 ILE A O 1
ATOM 763 N N . ILE A 1 96 ? 6.012 15.68 7.305 1 95.62 96 ILE A N 1
ATOM 764 C CA . ILE A 1 96 ? 4.734 15.5 6.621 1 95.62 96 ILE A CA 1
ATOM 765 C C . ILE A 1 96 ? 4.207 14.094 6.875 1 95.62 96 ILE A C 1
ATOM 767 O O . ILE A 1 96 ? 3.043 13.797 6.598 1 95.62 96 ILE A O 1
ATOM 771 N N . LEU A 1 97 ? 5.031 13.258 7.414 1 95.5 97 LEU A N 1
ATOM 772 C CA . LEU A 1 97 ? 4.598 11.875 7.598 1 95.5 97 LEU A CA 1
ATOM 773 C C . LEU A 1 97 ? 4.727 11.453 9.062 1 95.5 97 LEU A C 1
ATOM 775 O O . LEU A 1 97 ? 3.729 11.141 9.711 1 95.5 97 LEU A O 1
ATOM 779 N N . LEU A 1 98 ? 5.926 11.523 9.609 1 96.56 98 LEU A N 1
ATOM 780 C CA . LEU A 1 98 ? 6.172 10.938 10.93 1 96.56 98 LEU A CA 1
ATOM 781 C C . LEU A 1 98 ? 5.438 11.719 12.016 1 96.56 98 LEU A C 1
ATOM 783 O O . LEU A 1 98 ? 4.875 11.125 12.938 1 96.56 98 LEU A O 1
ATOM 787 N N . GLU A 1 99 ? 5.453 13.023 11.969 1 94.62 99 GLU A N 1
ATOM 788 C CA . GLU A 1 99 ? 4.793 13.828 12.984 1 94.62 99 GLU A CA 1
ATOM 789 C C . GLU A 1 99 ? 3.291 13.562 13.023 1 94.62 99 GLU A C 1
ATOM 791 O O . GLU A 1 99 ? 2.734 13.242 14.07 1 94.62 99 GLU A O 1
ATOM 796 N N . PRO A 1 100 ? 2.65 13.68 11.891 1 91.12 100 PRO A N 1
ATOM 797 C CA . PRO A 1 100 ? 1.229 13.328 11.938 1 91.12 100 PRO A CA 1
ATOM 798 C C . PRO A 1 100 ? 1.001 11.867 12.336 1 91.12 100 PRO A C 1
ATOM 800 O O . PRO A 1 100 ? 0.019 11.562 13.016 1 91.12 100 PRO A O 1
ATOM 803 N N . TRP A 1 101 ? 1.829 10.969 11.891 1 91.38 101 TRP A N 1
ATOM 804 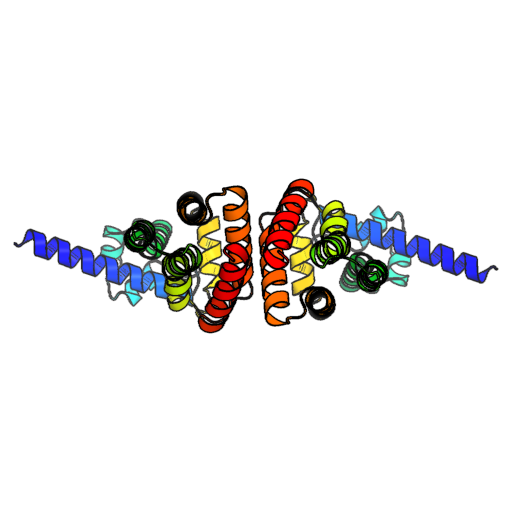C CA . TRP A 1 101 ? 1.726 9.555 12.234 1 91.38 101 TRP A CA 1
ATOM 805 C C . TRP A 1 101 ? 1.755 9.352 13.75 1 91.38 101 TRP A C 1
ATOM 807 O O . TRP A 1 101 ? 0.988 8.555 14.289 1 91.38 101 TRP A O 1
ATOM 817 N N . GLU A 1 102 ? 2.596 10.047 14.383 1 91.12 102 GLU A N 1
ATOM 818 C CA . GLU A 1 102 ? 2.736 9.945 15.828 1 91.12 102 GLU A CA 1
ATOM 819 C C . GLU A 1 102 ? 1.441 10.336 16.531 1 91.12 102 GLU A C 1
ATOM 821 O O . GLU A 1 102 ? 1.109 9.781 17.578 1 91.12 102 GLU A O 1
ATOM 826 N N . LEU A 1 103 ? 0.735 11.227 15.977 1 85.94 103 LEU A N 1
ATOM 827 C CA . LEU A 1 103 ? -0.521 11.695 16.547 1 85.94 103 LEU A CA 1
ATOM 828 C C . LEU A 1 103 ? -1.612 10.641 16.406 1 85.94 103 LEU A C 1
ATOM 830 O O . LEU A 1 103 ? -2.502 10.547 17.25 1 85.94 103 LEU A O 1
ATOM 834 N N . MET A 1 104 ? -1.419 9.828 15.461 1 87.56 104 MET A N 1
ATOM 835 C CA . MET A 1 104 ? -2.539 8.961 15.102 1 87.56 104 MET A CA 1
ATOM 836 C C . MET A 1 104 ? -2.223 7.5 15.422 1 87.56 104 MET A C 1
ATOM 838 O O . MET A 1 104 ? -3.129 6.672 15.531 1 87.56 104 MET A O 1
ATOM 842 N N . ALA A 1 105 ? -0.945 7.273 15.461 1 82.44 105 ALA A N 1
ATOM 843 C CA . ALA A 1 105 ? -0.516 5.883 15.594 1 82.44 105 ALA A CA 1
ATOM 844 C C . ALA A 1 105 ? -1.169 5.219 16.812 1 82.44 105 ALA A C 1
ATOM 846 O O . ALA A 1 105 ? -1.223 5.809 17.891 1 82.44 105 ALA A O 1
ATOM 847 N N . GLY A 1 106 ? -1.652 4.027 16.609 1 84.25 106 GLY A N 1
ATOM 848 C CA . GLY A 1 106 ? -2.219 3.27 17.719 1 84.25 106 GLY A CA 1
ATOM 849 C C . GLY A 1 106 ? -3.705 3.51 17.906 1 84.25 106 GLY A C 1
ATOM 850 O O . GLY A 1 106 ? -4.367 2.791 18.656 1 84.25 106 GLY A O 1
ATOM 851 N N . ALA A 1 107 ? -4.227 4.613 17.266 1 90.69 107 ALA A N 1
ATOM 852 C CA . ALA A 1 107 ? -5.664 4.844 17.375 1 90.69 107 ALA A CA 1
ATOM 853 C C . ALA A 1 107 ? -6.445 3.744 16.656 1 90.69 107 ALA A C 1
ATOM 855 O O . ALA A 1 107 ? -6.035 3.264 15.602 1 90.69 107 ALA A O 1
ATOM 856 N N . PRO A 1 108 ? -7.574 3.361 17.234 1 90.44 108 PRO A N 1
ATOM 857 C CA . PRO A 1 108 ? -8.336 2.23 16.703 1 90.44 108 PRO A CA 1
ATOM 858 C C . PRO A 1 108 ? -8.773 2.449 15.25 1 90.44 108 PRO A C 1
ATOM 860 O O . PRO A 1 108 ? -8.867 1.49 14.477 1 90.44 108 PRO A O 1
ATOM 863 N N . MET A 1 109 ? -8.984 3.719 14.93 1 92.12 109 MET A N 1
ATOM 864 C CA . MET A 1 109 ? -9.539 3.98 13.609 1 92.12 109 MET A CA 1
ATOM 865 C C . MET A 1 109 ? -8.562 4.77 12.75 1 92.12 109 MET A C 1
ATOM 867 O O . MET A 1 109 ? -8.969 5.469 11.82 1 92.12 109 MET A O 1
ATOM 871 N N . ALA A 1 110 ? -7.309 4.637 13.023 1 88.12 110 ALA A N 1
ATOM 872 C CA . ALA A 1 110 ? -6.281 5.383 12.297 1 88.12 110 ALA A CA 1
ATOM 873 C C . ALA A 1 110 ? -6.289 5.023 10.812 1 88.12 110 ALA A C 1
ATOM 875 O O . ALA A 1 110 ? -6.23 5.906 9.953 1 88.12 110 ALA A O 1
ATOM 876 N N . SER A 1 111 ? -6.348 3.812 10.523 1 84.75 111 SER A N 1
ATOM 877 C CA . SER A 1 111 ? -6.348 3.352 9.141 1 84.75 111 SER A CA 1
ATOM 878 C C . SER A 1 111 ? -7.547 3.906 8.375 1 84.75 111 SER A C 1
ATOM 880 O O . SER A 1 111 ? -7.41 4.348 7.234 1 84.75 111 SER A O 1
ATOM 882 N N . GLU A 1 112 ? -8.555 3.855 9.031 1 88.38 112 GLU A N 1
ATOM 883 C CA . GLU A 1 112 ? -9.781 4.34 8.406 1 88.38 112 GLU A CA 1
ATOM 884 C C . GLU A 1 112 ? -9.727 5.848 8.172 1 88.38 112 GLU A C 1
ATOM 886 O O . GLU A 1 112 ? -10.328 6.355 7.227 1 88.38 112 GLU A O 1
ATOM 891 N N . PHE A 1 113 ? -9.062 6.453 9.07 1 88.94 113 PHE A N 1
ATOM 892 C CA . PHE A 1 113 ? -8.984 7.906 8.984 1 88.94 113 PHE A CA 1
ATOM 893 C C . PHE A 1 113 ? -8.383 8.336 7.652 1 88.94 113 PHE A C 1
ATOM 895 O O . PHE A 1 113 ? -8.945 9.18 6.957 1 88.94 113 PHE A O 1
ATOM 902 N N . TYR A 1 114 ? -7.355 7.664 7.191 1 82.56 114 TYR A N 1
ATOM 903 C CA . TYR A 1 114 ? -6.688 8 5.938 1 82.56 114 TYR A CA 1
ATOM 904 C C . TYR A 1 114 ? -7.543 7.598 4.742 1 82.56 114 TYR A C 1
ATOM 906 O O . TYR A 1 114 ? -7.676 8.359 3.781 1 82.56 114 TYR A O 1
ATOM 914 N N . THR A 1 115 ? -8.125 6.5 4.887 1 85.19 115 THR A N 1
ATOM 915 C CA . THR A 1 115 ? -8.953 5.996 3.797 1 85.19 115 THR A CA 1
ATOM 916 C C . THR A 1 115 ? -10.195 6.867 3.609 1 85.19 115 THR A C 1
ATOM 918 O O . THR A 1 115 ? -10.641 7.09 2.48 1 85.19 115 THR A O 1
ATOM 921 N N . ALA A 1 116 ? -10.664 7.301 4.66 1 89.31 116 ALA A N 1
ATOM 922 C CA . ALA A 1 116 ? -11.852 8.156 4.598 1 89.31 116 ALA A CA 1
ATOM 923 C C . ALA A 1 116 ? -11.539 9.477 3.893 1 89.31 116 ALA A C 1
ATOM 925 O O . ALA A 1 116 ? -12.367 9.992 3.141 1 89.31 116 ALA A O 1
ATOM 926 N N . CYS A 1 117 ? -10.375 9.953 4.168 1 87.5 117 CYS A N 1
ATOM 927 C CA . CYS A 1 117 ? -9.977 11.188 3.492 1 87.5 117 CYS A CA 1
ATOM 928 C C . CYS A 1 117 ? -9.938 10.992 1.981 1 87.5 117 CYS A C 1
ATOM 930 O O . CYS A 1 117 ? -10.43 11.828 1.229 1 87.5 117 CYS A O 1
ATOM 932 N N . GLU A 1 118 ? -9.406 9.961 1.566 1 86.75 118 GLU A N 1
ATOM 933 C CA . GLU A 1 118 ? -9.305 9.656 0.143 1 86.75 118 GLU A CA 1
ATOM 934 C C . GLU A 1 118 ? -10.68 9.523 -0.496 1 86.75 118 GLU A C 1
ATOM 936 O O . GLU A 1 118 ? -10.898 9.961 -1.626 1 86.75 118 GLU A O 1
ATOM 941 N N . ARG A 1 119 ? -11.555 8.945 0.212 1 89.31 119 ARG A N 1
ATOM 942 C CA . ARG A 1 119 ? -12.883 8.656 -0.315 1 89.31 119 ARG A CA 1
ATOM 943 C C . ARG A 1 119 ? -13.766 9.898 -0.277 1 89.31 119 ARG A C 1
ATOM 945 O O . ARG A 1 119 ? -14.492 10.188 -1.235 1 89.31 119 ARG A O 1
ATOM 952 N N . LEU A 1 120 ? -13.711 10.641 0.786 1 91.44 120 LEU A N 1
ATOM 953 C CA . LEU A 1 120 ? -14.68 11.695 1.056 1 91.44 120 LEU A CA 1
ATOM 954 C C . LEU A 1 120 ? -14.164 13.039 0.565 1 91.44 120 LEU A C 1
ATOM 956 O O . LEU A 1 120 ? -14.953 13.938 0.252 1 91.44 120 LEU A O 1
ATOM 960 N N . LEU A 1 121 ? -12.883 13.156 0.576 1 92.69 121 LEU A N 1
ATOM 961 C CA . LEU A 1 121 ? -12.273 14.438 0.237 1 92.69 121 LEU A CA 1
ATOM 962 C C . LEU A 1 121 ? -11.203 14.266 -0.836 1 92.69 121 LEU A C 1
ATOM 964 O O . LEU A 1 121 ? -10.055 14.664 -0.64 1 92.69 121 LEU A O 1
ATOM 968 N N . PRO A 1 122 ? -11.555 13.797 -1.984 1 91.69 122 PRO A N 1
ATOM 969 C CA . PRO A 1 122 ? -10.562 13.469 -3.014 1 91.69 122 PRO A CA 1
ATOM 970 C C . PRO A 1 122 ? -9.75 14.688 -3.453 1 91.69 122 PRO A C 1
ATOM 972 O O . PRO A 1 122 ? -8.562 14.555 -3.768 1 91.69 122 PRO A O 1
ATOM 975 N N . GLU A 1 123 ? -10.367 15.789 -3.463 1 92.06 123 GLU A N 1
ATOM 976 C CA . GLU A 1 123 ? -9.656 17 -3.883 1 92.06 123 GLU A CA 1
ATOM 977 C C . GLU A 1 123 ? -8.586 17.391 -2.867 1 92.06 123 GLU A C 1
ATOM 979 O O . GLU A 1 123 ? -7.5 17.828 -3.24 1 92.06 123 GLU A O 1
ATOM 984 N N . VAL A 1 124 ? -8.914 17.297 -1.627 1 89.44 124 VAL A N 1
ATOM 985 C CA . VAL A 1 124 ? -7.961 17.609 -0.565 1 89.44 124 VAL A CA 1
ATOM 986 C C . VAL A 1 124 ? -6.785 16.625 -0.628 1 89.44 124 VAL A C 1
ATOM 988 O O . VAL A 1 124 ? -5.625 17.047 -0.574 1 89.44 124 VAL A O 1
ATOM 991 N N . GLU A 1 125 ? -7.109 15.422 -0.822 1 90.81 125 GLU A N 1
ATOM 992 C CA . GLU A 1 125 ? -6.078 14.398 -0.945 1 90.81 125 GLU A CA 1
ATOM 993 C C . GLU A 1 125 ? -5.168 14.672 -2.137 1 90.81 125 GLU A C 1
ATOM 995 O O . GLU A 1 125 ? -3.941 14.617 -2.016 1 90.81 125 GLU A O 1
ATOM 1000 N N . ALA A 1 126 ? -5.75 14.992 -3.225 1 92.62 126 ALA A N 1
ATOM 1001 C CA . ALA A 1 126 ? -4.992 15.25 -4.441 1 92.62 126 ALA A CA 1
ATOM 1002 C C . ALA A 1 126 ? -4.062 16.453 -4.262 1 92.62 126 ALA A C 1
ATOM 1004 O O . ALA A 1 126 ? -2.92 16.438 -4.73 1 92.62 126 ALA A O 1
ATOM 1005 N N . ARG A 1 127 ? -4.543 17.422 -3.615 1 92.38 127 ARG A N 1
ATOM 1006 C CA . ARG A 1 127 ? -3.744 18.625 -3.379 1 92.38 127 ARG A CA 1
ATOM 1007 C C . ARG A 1 127 ? -2.523 18.297 -2.52 1 92.38 127 ARG A C 1
ATOM 1009 O O . ARG A 1 127 ? -1.416 18.75 -2.814 1 92.38 127 ARG A O 1
ATOM 1016 N N . HIS A 1 128 ? -2.742 17.578 -1.495 1 92.81 128 HIS A N 1
ATOM 1017 C CA . HIS A 1 128 ? -1.627 17.203 -0.63 1 92.81 128 HIS A CA 1
ATOM 1018 C C . HIS A 1 128 ? -0.632 16.312 -1.363 1 92.81 128 HIS A C 1
ATOM 1020 O O . HIS A 1 128 ? 0.581 16.484 -1.234 1 92.81 128 HIS A O 1
ATOM 1026 N N . ARG A 1 129 ? -1.123 15.398 -2.133 1 93.94 129 ARG A N 1
ATOM 1027 C CA . ARG A 1 129 ? -0.248 14.508 -2.885 1 93.94 129 ARG A CA 1
ATOM 1028 C C . ARG A 1 129 ? 0.599 15.281 -3.887 1 93.94 129 ARG A C 1
ATOM 1030 O O . ARG A 1 129 ? 1.775 14.977 -4.086 1 93.94 129 ARG A O 1
ATOM 1037 N N . ARG A 1 130 ? 0.032 16.234 -4.484 1 95.62 130 ARG A N 1
ATOM 1038 C CA . ARG A 1 130 ? 0.765 17.078 -5.422 1 95.62 130 ARG A CA 1
ATOM 1039 C C . ARG A 1 130 ? 1.883 17.828 -4.719 1 95.62 130 ARG A C 1
ATOM 1041 O O . ARG A 1 130 ? 2.986 17.969 -5.254 1 95.62 130 ARG A O 1
ATOM 1048 N N . ARG A 1 131 ? 1.56 18.344 -3.594 1 95.88 131 ARG A N 1
ATOM 1049 C CA . ARG A 1 131 ? 2.57 19.062 -2.824 1 95.88 131 ARG A CA 1
ATOM 1050 C C . ARG A 1 131 ? 3.709 18.141 -2.414 1 95.88 131 ARG A C 1
ATOM 1052 O O . ARG A 1 131 ? 4.883 18.5 -2.529 1 95.88 131 ARG A O 1
ATOM 1059 N N . TRP A 1 132 ? 3.332 16.953 -1.985 1 97 132 TRP A N 1
ATOM 1060 C CA . TRP A 1 132 ? 4.336 15.977 -1.59 1 97 132 TRP A CA 1
ATOM 1061 C C . TRP A 1 132 ? 5.23 15.609 -2.768 1 97 132 TRP A C 1
ATOM 1063 O O . TRP A 1 132 ? 6.445 15.477 -2.615 1 97 132 TRP A O 1
ATOM 1073 N N . LEU A 1 133 ? 4.641 15.445 -3.869 1 97.81 133 LEU A N 1
ATOM 1074 C CA . LEU A 1 133 ? 5.406 15.133 -5.07 1 97.81 133 LEU A CA 1
ATOM 1075 C C . LEU A 1 133 ? 6.379 16.25 -5.41 1 97.81 133 LEU A C 1
ATOM 1077 O O . LEU A 1 133 ? 7.539 16 -5.734 1 97.81 133 LEU A O 1
ATOM 1081 N N . LYS A 1 134 ? 5.848 17.469 -5.336 1 97.75 134 LYS A N 1
ATOM 1082 C CA . LYS A 1 134 ? 6.695 18.641 -5.602 1 97.75 134 LYS A CA 1
ATOM 1083 C C . LYS A 1 134 ? 7.887 18.672 -4.652 1 97.75 134 LYS A C 1
ATOM 1085 O O . LYS A 1 134 ? 9.016 18.922 -5.074 1 97.75 134 LYS A O 1
ATOM 1090 N N . TYR A 1 135 ? 7.66 18.469 -3.402 1 98.12 135 TYR A N 1
ATOM 1091 C CA . TYR A 1 135 ? 8.719 18.5 -2.398 1 98.12 135 TYR A CA 1
ATOM 1092 C C . TYR A 1 135 ? 9.719 17.375 -2.639 1 98.12 135 TYR A C 1
ATOM 1094 O O . TYR A 1 135 ? 10.938 17.594 -2.59 1 98.12 135 TYR A O 1
ATOM 1102 N N . THR A 1 136 ? 9.195 16.188 -2.885 1 98.62 136 THR A N 1
ATOM 1103 C CA . THR A 1 136 ? 10.055 15.023 -3.107 1 98.62 136 THR A CA 1
ATOM 1104 C C . THR A 1 136 ? 10.891 15.203 -4.375 1 98.62 136 THR A C 1
ATOM 1106 O O . THR A 1 136 ? 12.078 14.898 -4.391 1 98.62 136 THR A O 1
ATOM 1109 N N . GLN A 1 137 ? 10.234 15.727 -5.387 1 98.31 137 GLN A N 1
ATOM 1110 C CA . GLN A 1 137 ? 10.922 15.977 -6.648 1 98.31 137 GLN A CA 1
ATOM 1111 C C . GLN A 1 137 ? 12.008 17.047 -6.477 1 98.31 137 GLN A C 1
ATOM 1113 O O . GLN A 1 137 ? 13.062 16.953 -7.102 1 98.31 137 GLN A O 1
ATOM 1118 N N . ALA A 1 138 ? 11.695 18.031 -5.703 1 97.62 138 ALA A N 1
ATOM 1119 C CA . ALA A 1 138 ? 12.672 19.094 -5.457 1 97.62 138 ALA A CA 1
ATOM 1120 C C . ALA A 1 138 ? 13.961 18.516 -4.867 1 97.62 138 ALA A C 1
ATOM 1122 O O . ALA A 1 138 ? 15.055 19.016 -5.145 1 97.62 138 ALA A O 1
ATOM 1123 N N . VAL A 1 139 ? 13.867 17.5 -4.125 1 98.19 13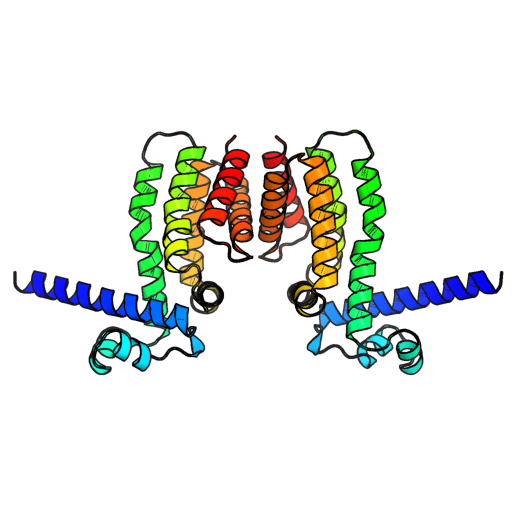9 VAL A N 1
ATOM 1124 C CA . VAL A 1 139 ? 15.039 16.922 -3.471 1 98.19 139 VAL A CA 1
ATOM 1125 C C . VAL A 1 139 ? 15.703 15.898 -4.398 1 98.19 139 VAL A C 1
ATOM 1127 O O . VAL A 1 139 ? 16.922 15.922 -4.582 1 98.19 139 VAL A O 1
ATOM 1130 N N . LEU A 1 140 ? 14.922 15.031 -5.023 1 97.81 140 LEU A N 1
ATOM 1131 C CA . LEU A 1 140 ? 15.461 13.922 -5.805 1 97.81 140 LEU A CA 1
ATOM 1132 C C . LEU A 1 140 ? 15.773 14.367 -7.23 1 97.81 140 LEU A C 1
ATOM 1134 O O . LEU A 1 140 ? 16.453 13.648 -7.973 1 97.81 140 LEU A O 1
ATOM 1138 N N . GLU A 1 141 ? 15.219 15.484 -7.672 1 96.81 141 GLU A N 1
ATOM 1139 C CA . GLU A 1 141 ? 15.5 16.125 -8.953 1 96.81 141 GLU A CA 1
ATOM 1140 C C . GLU A 1 141 ? 15.117 15.211 -10.117 1 96.81 141 GLU A C 1
ATOM 1142 O O . GLU A 1 141 ? 15.828 15.148 -11.125 1 96.81 141 GLU A O 1
ATOM 1147 N N . SER A 1 142 ? 14.18 14.359 -9.945 1 97.38 142 SER A N 1
ATOM 1148 C CA . SER A 1 142 ? 13.602 13.445 -10.914 1 97.38 142 SER A CA 1
ATOM 1149 C C . SER A 1 142 ? 12.141 13.141 -10.594 1 97.38 142 SER A C 1
ATOM 1151 O O . SER A 1 142 ? 11.836 12.641 -9.508 1 97.38 142 SER A O 1
ATOM 1153 N N . ARG A 1 143 ? 11.25 13.414 -11.5 1 97.19 143 ARG A N 1
ATOM 1154 C CA . ARG A 1 143 ? 9.828 13.18 -11.258 1 97.19 143 ARG A CA 1
ATOM 1155 C C . ARG A 1 143 ? 9.531 11.688 -11.125 1 97.19 143 ARG A C 1
ATOM 1157 O O . ARG A 1 143 ? 8.859 11.266 -10.188 1 97.19 143 ARG A O 1
ATOM 1164 N N . PRO A 1 144 ? 10.117 10.828 -12.031 1 97.56 144 PRO A N 1
ATOM 1165 C CA . PRO A 1 144 ? 9.859 9.391 -11.883 1 97.56 144 PRO A CA 1
ATOM 1166 C C . PRO A 1 144 ? 10.383 8.828 -10.562 1 97.56 144 PRO A C 1
ATOM 1168 O O . PRO A 1 144 ? 9.727 8.008 -9.93 1 97.56 144 PRO A O 1
ATOM 1171 N N . LEU A 1 145 ? 11.508 9.273 -10.141 1 97.56 145 LEU A N 1
ATOM 1172 C CA . LEU A 1 145 ? 12.078 8.797 -8.891 1 97.56 145 LEU A CA 1
ATOM 1173 C C . LEU A 1 145 ? 11.234 9.258 -7.699 1 97.56 145 LEU A C 1
ATOM 1175 O O . LEU A 1 145 ? 11.031 8.492 -6.75 1 97.56 145 LEU A O 1
ATOM 1179 N N . ALA A 1 146 ? 10.758 10.508 -7.824 1 98.62 146 ALA A N 1
ATOM 1180 C CA . ALA A 1 146 ? 9.914 11.047 -6.758 1 98.62 146 ALA A CA 1
ATOM 1181 C C . ALA A 1 146 ? 8.617 10.258 -6.629 1 98.62 146 ALA A C 1
ATOM 1183 O O . ALA A 1 146 ? 8.18 9.945 -5.516 1 98.62 146 ALA A O 1
ATOM 1184 N N . GLU A 1 147 ? 8.062 9.922 -7.707 1 98.5 147 GLU A N 1
ATOM 1185 C CA . GLU A 1 147 ? 6.824 9.156 -7.715 1 98.5 147 GLU A CA 1
ATOM 1186 C C . GLU A 1 147 ? 7.027 7.77 -7.105 1 98.5 147 GLU A C 1
ATOM 1188 O O . GLU A 1 147 ? 6.238 7.328 -6.27 1 98.5 147 GLU A O 1
ATOM 1193 N N . VAL A 1 148 ? 8.086 7.102 -7.516 1 98.75 148 VAL A N 1
ATOM 1194 C CA . VAL A 1 148 ? 8.375 5.766 -7 1 98.75 148 VAL A CA 1
ATOM 1195 C C . VAL A 1 148 ? 8.672 5.844 -5.504 1 98.75 148 VAL A C 1
ATOM 1197 O O . VAL A 1 148 ? 8.234 4.984 -4.734 1 98.75 148 VAL A O 1
ATOM 1200 N N . PHE A 1 149 ? 9.406 6.871 -5.09 1 98.88 149 PHE A N 1
ATOM 1201 C CA . PHE A 1 149 ? 9.703 7.047 -3.672 1 98.88 149 PHE A CA 1
ATOM 1202 C C . PHE A 1 149 ? 8.422 7.199 -2.867 1 98.88 149 PHE A C 1
ATOM 1204 O O . PHE A 1 149 ? 8.25 6.551 -1.834 1 98.88 149 PHE A O 1
ATOM 1211 N N . MET A 1 150 ? 7.566 8.023 -3.365 1 98.5 150 MET A N 1
ATOM 1212 C CA . MET A 1 150 ? 6.316 8.281 -2.66 1 98.5 150 MET A CA 1
ATOM 1213 C C . MET A 1 150 ? 5.477 7.012 -2.562 1 98.5 150 MET A C 1
ATOM 1215 O O . MET A 1 150 ? 4.895 6.723 -1.514 1 98.5 150 MET A O 1
ATOM 1219 N N . LEU A 1 151 ? 5.398 6.285 -3.613 1 98 151 LEU A N 1
ATOM 1220 C CA . LEU A 1 151 ? 4.672 5.02 -3.588 1 98 151 LEU A CA 1
ATOM 1221 C C . LEU A 1 151 ? 5.324 4.039 -2.621 1 98 151 LEU A C 1
ATOM 1223 O O . LEU A 1 151 ? 4.629 3.32 -1.898 1 98 151 LEU A O 1
ATOM 1227 N N . ALA A 1 152 ? 6.633 3.992 -2.658 1 98.75 152 ALA A N 1
ATOM 1228 C CA . ALA A 1 152 ? 7.367 3.145 -1.722 1 98.75 152 ALA A CA 1
ATOM 1229 C C . ALA A 1 152 ? 7.043 3.516 -0.277 1 98.75 152 ALA A C 1
ATOM 1231 O O . ALA A 1 152 ? 6.816 2.639 0.561 1 98.75 152 ALA A O 1
ATOM 1232 N N . VAL A 1 153 ? 6.996 4.801 -0.018 1 98.25 153 VAL A N 1
ATOM 1233 C CA . VAL A 1 153 ? 6.672 5.285 1.32 1 98.25 153 VAL A CA 1
ATOM 1234 C C . VAL A 1 153 ? 5.273 4.824 1.716 1 98.25 153 VAL A C 1
ATOM 1236 O O . VAL A 1 153 ? 5.043 4.43 2.861 1 98.25 153 VAL A O 1
ATOM 1239 N N . ASP A 1 154 ? 4.367 4.891 0.785 1 95.19 154 ASP A N 1
ATOM 1240 C CA . ASP A 1 154 ? 3.023 4.383 1.058 1 95.19 154 ASP A CA 1
ATOM 1241 C C . ASP A 1 154 ? 3.07 2.93 1.521 1 95.19 154 ASP A C 1
ATOM 1243 O O . ASP A 1 154 ? 2.355 2.543 2.447 1 95.19 154 ASP A O 1
ATOM 1247 N N . GLY A 1 155 ? 3.898 2.201 0.905 1 96.56 155 GLY A N 1
ATOM 1248 C CA . GLY A 1 155 ? 4.043 0.803 1.276 1 96.56 155 GLY A CA 1
ATOM 1249 C C . GLY A 1 155 ? 4.609 0.611 2.67 1 96.56 155 GLY A C 1
ATOM 1250 O O . GLY A 1 155 ? 4.281 -0.362 3.352 1 96.56 155 GLY A O 1
ATOM 1251 N N . LEU A 1 156 ? 5.461 1.495 3.121 1 97.56 156 LEU A N 1
ATOM 1252 C CA . LEU A 1 156 ? 6.129 1.375 4.414 1 97.56 156 LEU A CA 1
ATOM 1253 C C . LEU A 1 156 ? 5.121 1.469 5.555 1 97.56 156 LEU A C 1
ATOM 1255 O O . LEU A 1 156 ? 5.398 1.018 6.668 1 97.56 156 LEU A O 1
ATOM 1259 N N . GLN A 1 157 ? 4.023 2.051 5.266 1 93.38 157 GLN A N 1
ATOM 1260 C CA . GLN A 1 157 ? 3.094 2.277 6.371 1 93.38 157 GLN A CA 1
ATOM 1261 C C . GLN A 1 157 ? 1.888 1.348 6.273 1 93.38 157 GLN A C 1
ATOM 1263 O O . GLN A 1 157 ? 0.964 1.436 7.086 1 93.38 157 GLN A O 1
ATOM 1268 N N . SER A 1 158 ? 1.815 0.459 5.32 1 89.38 158 SER A N 1
ATOM 1269 C CA . SER A 1 158 ? 0.63 -0.326 4.996 1 89.38 158 SER A CA 1
ATOM 1270 C C 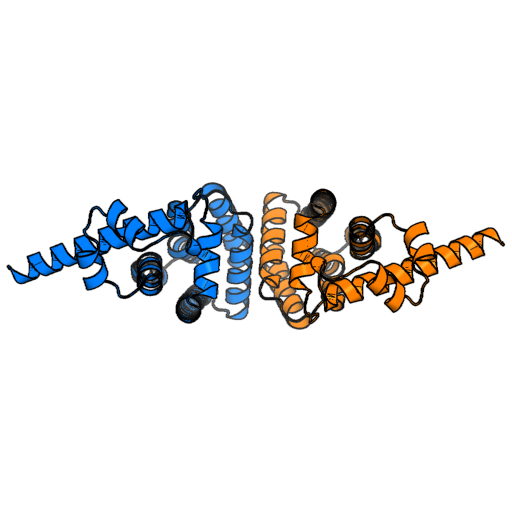. SER A 1 158 ? 0.269 -1.279 6.129 1 89.38 158 SER A C 1
ATOM 1272 O O . SER A 1 158 ? -0.885 -1.694 6.254 1 89.38 158 SER A O 1
ATOM 1274 N N . ASP A 1 159 ? 1.239 -1.688 6.918 1 88.69 159 ASP A N 1
ATOM 1275 C CA . ASP A 1 159 ? 0.958 -2.604 8.016 1 88.69 159 ASP A CA 1
ATOM 1276 C C . ASP A 1 159 ? 0.766 -1.847 9.328 1 88.69 159 ASP A C 1
ATOM 1278 O O . ASP A 1 159 ? 0.793 -2.443 10.406 1 88.69 159 ASP A O 1
ATOM 1282 N N . LEU A 1 160 ? 0.743 -0.537 9.25 1 90.31 160 LEU A N 1
ATOM 1283 C CA . LEU A 1 160 ? 0.459 0.338 10.383 1 90.31 160 LEU A CA 1
ATOM 1284 C C . LEU A 1 160 ? 1.497 0.156 11.484 1 90.31 160 LEU A C 1
ATOM 1286 O O . LEU A 1 160 ? 1.145 -0.098 12.641 1 90.31 160 LEU A O 1
ATOM 1290 N N . PRO A 1 161 ? 2.639 0.392 11.141 1 94.12 161 PRO A N 1
ATOM 1291 C CA . PRO A 1 161 ? 3.707 0.204 12.125 1 94.12 161 PRO A CA 1
ATOM 1292 C C . PRO A 1 161 ? 3.703 1.275 13.219 1 94.12 161 PRO A C 1
ATOM 1294 O O . PRO A 1 161 ? 3.01 2.287 13.086 1 94.12 161 PRO A O 1
ATOM 1297 N N . THR A 1 162 ? 4.5 0.983 14.273 1 94.5 162 THR A N 1
ATOM 1298 C CA . THR A 1 162 ? 4.789 2.043 15.234 1 94.5 162 THR A CA 1
ATOM 1299 C C . THR A 1 162 ? 5.617 3.148 14.586 1 94.5 162 THR A C 1
ATOM 1301 O O . THR A 1 162 ? 6.199 2.951 13.516 1 94.5 162 THR A O 1
ATOM 1304 N N . THR A 1 163 ? 5.637 4.293 15.219 1 95.31 163 THR A N 1
ATOM 1305 C CA . THR A 1 163 ? 6.406 5.418 14.695 1 95.31 163 THR A CA 1
ATOM 1306 C C . THR A 1 163 ? 7.887 5.062 14.594 1 95.31 163 THR A C 1
ATOM 1308 O O . THR A 1 163 ? 8.547 5.422 13.617 1 95.31 163 THR A O 1
ATOM 1311 N N . ARG A 1 164 ? 8.391 4.402 15.555 1 96.31 164 ARG A N 1
ATOM 1312 C CA . ARG A 1 164 ? 9.805 4.02 15.578 1 96.31 164 ARG A CA 1
ATOM 1313 C C . ARG A 1 164 ? 10.148 3.143 14.375 1 96.31 164 ARG A C 1
ATOM 1315 O O . ARG A 1 164 ? 11.156 3.377 13.703 1 96.31 164 ARG A O 1
ATOM 1322 N N . VAL A 1 165 ? 9.352 2.162 14.125 1 97.19 165 VAL A N 1
ATOM 1323 C CA . VAL A 1 165 ? 9.586 1.233 13.023 1 97.19 165 VAL A CA 1
ATOM 1324 C C . VAL A 1 165 ? 9.477 1.975 11.695 1 97.19 165 VAL A C 1
ATOM 1326 O O . VAL A 1 165 ? 10.305 1.783 10.805 1 97.19 165 VAL A O 1
ATOM 1329 N N . LEU A 1 166 ? 8.461 2.824 11.578 1 97.56 166 LEU A N 1
ATOM 1330 C CA . LEU A 1 166 ? 8.289 3.596 10.352 1 97.56 166 LEU A CA 1
ATOM 1331 C C . LEU A 1 166 ? 9.492 4.492 10.094 1 97.56 166 LEU A C 1
ATOM 1333 O O . LEU A 1 166 ? 9.938 4.629 8.953 1 97.56 166 LEU A O 1
ATOM 1337 N N . ARG A 1 167 ? 9.984 5.098 11.156 1 98 167 ARG A N 1
ATOM 1338 C CA . ARG A 1 167 ? 11.156 5.949 11.023 1 98 167 ARG A CA 1
ATOM 1339 C C . ARG A 1 167 ? 12.359 5.156 10.516 1 98 167 ARG A C 1
ATOM 1341 O O . ARG A 1 167 ? 13.078 5.609 9.625 1 98 167 ARG A O 1
ATOM 1348 N N . GLN A 1 168 ? 12.586 4.023 11.039 1 98.38 168 GLN A N 1
ATOM 1349 C CA . GLN A 1 168 ? 13.695 3.17 10.625 1 98.38 168 GLN A CA 1
ATOM 1350 C C . GLN A 1 168 ? 13.562 2.775 9.156 1 98.38 168 GLN A C 1
ATOM 1352 O O . GLN A 1 168 ? 14.547 2.807 8.414 1 98.38 168 GLN A O 1
ATOM 1357 N N . ARG A 1 169 ? 12.375 2.402 8.773 1 98.62 169 ARG A N 1
ATOM 1358 C CA . ARG A 1 169 ? 12.125 2.043 7.379 1 98.62 169 ARG A CA 1
ATOM 1359 C C . ARG A 1 169 ? 12.391 3.225 6.449 1 98.62 169 ARG A C 1
ATOM 1361 O O . ARG A 1 169 ? 13 3.062 5.391 1 98.62 169 ARG A O 1
ATOM 1368 N N . LEU A 1 170 ? 11.859 4.371 6.871 1 98.69 170 LEU A N 1
ATOM 1369 C CA . LEU A 1 170 ? 12.031 5.582 6.074 1 98.69 170 LEU A CA 1
ATOM 1370 C C . LEU A 1 170 ? 13.508 5.926 5.918 1 98.69 170 LEU A C 1
ATOM 1372 O O . LEU A 1 170 ? 13.945 6.301 4.828 1 98.69 170 LEU A O 1
ATOM 1376 N N . GLU A 1 171 ? 14.273 5.836 6.984 1 98.44 171 GLU A N 1
ATOM 1377 C CA . GLU A 1 171 ? 15.703 6.113 6.941 1 98.44 171 GLU A CA 1
ATOM 1378 C C . GLU A 1 171 ? 16.406 5.215 5.93 1 98.44 171 GLU A C 1
ATOM 1380 O O . GLU A 1 171 ? 17.234 5.684 5.145 1 98.44 171 GLU A O 1
ATOM 1385 N N . LEU A 1 172 ? 16.094 3.961 5.906 1 98.19 172 LEU A N 1
ATOM 1386 C CA . LEU A 1 172 ? 16.688 3.016 4.969 1 98.19 172 LEU A CA 1
ATOM 1387 C C . LEU A 1 172 ? 16.312 3.357 3.531 1 98.19 172 LEU A C 1
ATOM 1389 O O . LEU A 1 172 ? 17.156 3.338 2.635 1 98.19 172 LEU A O 1
ATOM 1393 N N . LEU A 1 173 ? 15.023 3.656 3.346 1 98.69 173 LEU A N 1
ATOM 1394 C CA . LEU A 1 173 ? 14.555 4 2.008 1 98.69 173 LEU A CA 1
ATOM 1395 C C . LEU A 1 173 ? 15.25 5.254 1.491 1 98.69 173 LEU A C 1
ATOM 1397 O O . LEU A 1 173 ? 15.711 5.285 0.35 1 98.69 173 LEU A O 1
ATOM 1401 N N . VAL A 1 174 ? 15.312 6.266 2.369 1 98.62 174 VAL A N 1
ATOM 1402 C CA . VAL A 1 174 ? 15.945 7.523 1.997 1 98.62 174 VAL A CA 1
ATOM 1403 C C . VAL A 1 174 ? 17.406 7.273 1.63 1 98.62 174 VAL A C 1
ATOM 1405 O O . VAL A 1 174 ? 17.906 7.797 0.626 1 98.62 174 VAL A O 1
ATOM 1408 N N . GLU A 1 175 ? 18.109 6.5 2.379 1 97.62 175 GLU A N 1
ATOM 1409 C CA . GLU A 1 175 ? 19.5 6.176 2.109 1 97.62 175 GLU A CA 1
ATOM 1410 C C . GLU A 1 175 ? 19.672 5.539 0.733 1 97.62 175 GLU A C 1
ATOM 1412 O O . GLU A 1 175 ? 20.594 5.871 -0.005 1 97.62 175 GLU A O 1
ATOM 1417 N N . ARG A 1 176 ? 18.797 4.684 0.346 1 97.5 176 ARG A N 1
ATOM 1418 C CA . ARG A 1 176 ? 18.891 3.982 -0.929 1 97.5 176 ARG A CA 1
ATOM 1419 C C . ARG A 1 176 ? 18.609 4.922 -2.096 1 97.5 176 ARG A C 1
ATOM 1421 O O . ARG A 1 176 ? 19.172 4.773 -3.176 1 97.5 176 ARG A O 1
ATOM 1428 N N . PHE A 1 177 ? 17.688 5.836 -1.871 1 98 177 PHE A N 1
ATOM 1429 C CA . PHE A 1 177 ? 17.266 6.699 -2.969 1 98 177 PHE A CA 1
ATOM 1430 C C . PHE A 1 177 ? 18.234 7.863 -3.145 1 98 177 PHE A C 1
ATOM 1432 O O . PHE A 1 177 ? 18.234 8.531 -4.184 1 98 177 PHE A O 1
ATOM 1439 N N . THR A 1 178 ? 19 8.156 -2.16 1 96.06 178 THR A N 1
ATOM 1440 C CA . THR A 1 178 ? 19.859 9.336 -2.24 1 96.06 178 THR A CA 1
ATOM 1441 C C . THR A 1 178 ? 21.344 8.93 -2.195 1 96.06 178 THR A C 1
ATOM 1443 O O . THR A 1 178 ? 22.219 9.773 -2.373 1 96.06 178 THR A O 1
ATOM 1446 N N . GLY A 1 179 ? 21.625 7.703 -1.893 1 84.31 179 GLY A N 1
ATOM 1447 C CA . GLY A 1 179 ? 23.016 7.254 -1.832 1 84.31 179 GLY A CA 1
ATOM 1448 C C . GLY A 1 179 ? 23.562 6.828 -3.182 1 84.31 179 GLY A C 1
ATOM 1449 O O . GLY A 1 179 ? 22.797 6.652 -4.137 1 84.31 179 GLY A O 1
ATOM 1450 N N . MET B 1 1 ? 0.208 -47.094 -18.172 1 56.03 1 MET B N 1
ATOM 1451 C CA . MET B 1 1 ? -0.203 -46.219 -19.281 1 56.03 1 MET B CA 1
ATOM 1452 C C . MET B 1 1 ? -1.578 -45.625 -19.031 1 56.03 1 MET B C 1
ATOM 1454 O O . MET B 1 1 ? -1.788 -44.438 -19.25 1 56.03 1 MET B O 1
ATOM 1458 N N . ALA B 1 2 ? -2.418 -46.5 -18.719 1 62.62 2 ALA B N 1
ATOM 1459 C CA . ALA B 1 2 ? -3.779 -46.062 -18.391 1 62.62 2 ALA B CA 1
ATOM 1460 C C . ALA B 1 2 ? -3.789 -45.156 -17.188 1 62.62 2 ALA B C 1
ATOM 1462 O O . ALA B 1 2 ? -4.539 -44.156 -17.156 1 62.62 2 ALA B O 1
ATOM 1463 N N . GLY B 1 3 ? -3.023 -45.281 -16.328 1 61.66 3 GLY B N 1
ATOM 1464 C CA . GLY B 1 3 ? -2.865 -44.5 -15.109 1 61.66 3 GLY B CA 1
ATOM 1465 C C . GLY B 1 3 ? -2.32 -43.125 -15.367 1 61.66 3 GLY B C 1
ATOM 1466 O O . GLY B 1 3 ? -2.777 -42.125 -14.758 1 61.66 3 GLY B O 1
ATOM 1467 N N . THR B 1 4 ? -1.35 -43.094 -16.188 1 65 4 THR B N 1
ATOM 1468 C CA . THR B 1 4 ? -0.72 -41.812 -16.562 1 65 4 THR B CA 1
ATOM 1469 C C . THR B 1 4 ? -1.704 -40.938 -17.312 1 65 4 THR B C 1
ATOM 1471 O O . THR B 1 4 ? -1.742 -39.719 -17.094 1 65 4 THR B O 1
ATOM 1474 N N . ARG B 1 5 ? -2.51 -41.531 -18.078 1 71 5 ARG B N 1
ATOM 1475 C CA . ARG B 1 5 ? -3.504 -40.812 -18.859 1 71 5 ARG B CA 1
ATOM 1476 C C . ARG B 1 5 ? -4.598 -40.25 -17.953 1 71 5 ARG B C 1
ATOM 1478 O O . ARG B 1 5 ? -5.055 -39.125 -18.156 1 71 5 ARG B O 1
ATOM 1485 N N . SER B 1 6 ? -4.887 -41.031 -16.984 1 74.69 6 SER B N 1
ATOM 1486 C CA . SER B 1 6 ? -5.895 -40.625 -16.016 1 74.69 6 SER B CA 1
ATOM 1487 C C . SER B 1 6 ? -5.391 -39.438 -15.172 1 74.69 6 SER B C 1
ATOM 1489 O O . SER B 1 6 ? -6.121 -38.5 -14.938 1 74.69 6 SER B O 1
ATOM 1491 N N . GLU B 1 7 ? -4.16 -39.688 -14.789 1 75.44 7 GLU B N 1
ATOM 1492 C CA . GLU B 1 7 ? -3.557 -38.625 -14.008 1 75.44 7 GLU B CA 1
ATOM 1493 C C . GLU B 1 7 ? -3.441 -37.344 -14.828 1 75.44 7 GLU B C 1
ATOM 1495 O O . GLU B 1 7 ? -3.67 -36.25 -14.305 1 75.44 7 GLU B O 1
ATOM 1500 N N . GLU B 1 8 ? -3.107 -37.531 -16.047 1 78.31 8 GLU B N 1
ATOM 1501 C CA . GLU B 1 8 ? -2.996 -36.375 -16.938 1 78.31 8 GLU B CA 1
ATOM 1502 C C . GLU B 1 8 ? -4.355 -35.719 -17.156 1 78.31 8 GLU B C 1
ATOM 1504 O O . GLU B 1 8 ? -4.457 -34.469 -17.172 1 78.31 8 GLU B O 1
ATOM 1509 N N . ARG B 1 9 ? -5.324 -36.5 -17.359 1 77.25 9 ARG B N 1
ATOM 1510 C CA . ARG B 1 9 ? -6.676 -35.969 -17.547 1 77.25 9 ARG B CA 1
ATOM 1511 C C . ARG B 1 9 ? -7.168 -35.25 -16.297 1 77.25 9 ARG B C 1
ATOM 1513 O O . ARG B 1 9 ? -7.828 -34.219 -16.391 1 77.25 9 ARG B O 1
ATOM 1520 N N . ASP B 1 10 ? -6.801 -35.875 -15.234 1 81.75 10 ASP B N 1
ATOM 1521 C CA . ASP B 1 10 ? -7.18 -35.281 -13.961 1 81.75 10 ASP B CA 1
ATOM 1522 C C . ASP B 1 10 ? -6.488 -33.938 -13.766 1 81.75 10 ASP B C 1
ATOM 1524 O O . ASP B 1 10 ? -7.102 -32.969 -13.289 1 81.75 10 ASP B O 1
ATOM 1528 N N . ALA B 1 11 ? -5.266 -34 -14.195 1 82.75 11 ALA B N 1
ATOM 1529 C CA . ALA B 1 11 ? -4.496 -32.75 -14.086 1 82.75 11 ALA B CA 1
ATOM 1530 C C . ALA B 1 11 ? -5.047 -31.672 -15.031 1 82.75 11 ALA B C 1
ATOM 1532 O O . ALA B 1 11 ? -5.133 -30.5 -14.656 1 82.75 11 ALA B O 1
ATOM 1533 N N . LEU B 1 12 ? -5.422 -32.031 -16.125 1 83.62 12 LEU B N 1
ATOM 1534 C CA . LEU B 1 12 ? -5.988 -31.094 -17.094 1 83.62 12 LEU B CA 1
ATOM 1535 C C . LEU B 1 12 ? -7.328 -30.562 -16.609 1 83.62 12 LEU B C 1
ATOM 1537 O O . LEU B 1 12 ? -7.609 -29.375 -16.75 1 83.62 12 LEU B O 1
ATOM 1541 N N . ARG B 1 13 ? -8.062 -31.422 -16.031 1 84.81 13 ARG B N 1
ATOM 1542 C CA . ARG B 1 13 ? -9.352 -31.016 -15.5 1 84.81 13 ARG B CA 1
ATOM 1543 C C . ARG B 1 13 ? -9.188 -30.031 -14.336 1 84.81 13 ARG B C 1
ATOM 1545 O O . ARG B 1 13 ? -9.906 -29.047 -14.25 1 84.81 13 ARG B O 1
ATOM 1552 N N . ARG B 1 14 ? -8.289 -30.391 -13.539 1 87.62 14 ARG B N 1
ATOM 1553 C CA . ARG B 1 14 ? -8.016 -29.516 -12.406 1 87.62 14 ARG B CA 1
ATOM 1554 C C . ARG B 1 14 ? -7.602 -28.125 -12.883 1 87.62 14 ARG B C 1
ATOM 1556 O O . ARG B 1 14 ? -8.086 -27.109 -12.367 1 87.62 14 ARG B O 1
ATOM 1563 N N . THR B 1 15 ? -6.762 -28.109 -13.875 1 88.94 15 THR B N 1
ATOM 1564 C CA . THR B 1 15 ? -6.297 -26.844 -14.422 1 88.94 15 THR B CA 1
ATOM 1565 C C . THR B 1 15 ? -7.453 -26.062 -15.031 1 88.94 15 THR B C 1
ATOM 1567 O O . THR B 1 15 ? -7.547 -24.844 -14.859 1 88.94 15 THR B O 1
ATOM 1570 N N . ALA B 1 16 ? -8.273 -26.734 -15.633 1 89.5 16 ALA B N 1
ATOM 1571 C CA . ALA B 1 16 ? -9.43 -26.094 -16.234 1 89.5 16 ALA B CA 1
ATOM 1572 C C . ALA B 1 16 ? -10.336 -25.469 -15.18 1 89.5 16 ALA B C 1
ATOM 1574 O O . ALA B 1 16 ? -10.859 -24.375 -15.367 1 89.5 16 ALA B O 1
ATOM 1575 N N . ILE B 1 17 ? -10.492 -26.188 -14.133 1 92.69 17 ILE B N 1
ATOM 1576 C CA . ILE B 1 17 ? -11.312 -25.703 -13.031 1 92.69 17 ILE B CA 1
ATOM 1577 C C . ILE B 1 17 ? -10.68 -24.453 -12.43 1 92.69 17 ILE B C 1
ATOM 1579 O O . ILE B 1 17 ? -11.367 -23.453 -12.195 1 92.69 17 ILE B O 1
ATOM 1583 N N . LEU B 1 18 ? -9.43 -24.547 -12.242 1 93.88 18 LEU B N 1
ATOM 1584 C CA . LEU B 1 18 ? -8.734 -23.438 -11.609 1 93.88 18 LEU B CA 1
ATOM 1585 C C . LEU B 1 18 ? -8.734 -22.203 -12.508 1 93.88 18 LEU B C 1
ATOM 1587 O O . LEU B 1 18 ? -8.883 -21.078 -12.023 1 93.88 18 LEU B O 1
ATOM 1591 N N . ASP B 1 19 ? -8.594 -22.438 -13.781 1 93.56 19 ASP B N 1
ATOM 1592 C CA . ASP B 1 19 ? -8.656 -21.328 -14.727 1 93.56 19 ASP B CA 1
ATOM 1593 C C . ASP B 1 19 ? -10.039 -20.672 -14.711 1 93.56 19 ASP B C 1
ATOM 1595 O O . ASP B 1 19 ? -10.148 -19.453 -14.695 1 93.56 19 ASP B O 1
ATOM 1599 N N . ALA B 1 20 ? -10.992 -21.469 -14.695 1 95.12 20 ALA B N 1
ATOM 1600 C CA . ALA B 1 20 ? -12.367 -20.984 -14.641 1 95.12 20 ALA B CA 1
ATOM 1601 C C . ALA B 1 20 ? -12.633 -20.234 -13.344 1 95.12 20 ALA B C 1
ATOM 1603 O O . ALA B 1 20 ? -13.281 -19.188 -13.344 1 95.12 20 ALA B O 1
ATOM 1604 N N . ALA B 1 21 ? -12.188 -20.812 -12.305 1 95.94 21 ALA B N 1
ATOM 1605 C CA . ALA B 1 21 ? -12.359 -20.188 -10.992 1 95.94 21 ALA B CA 1
ATOM 1606 C C . ALA B 1 21 ? -11.688 -18.828 -10.938 1 95.94 21 ALA B C 1
ATOM 1608 O O . ALA B 1 21 ? -12.273 -17.859 -10.461 1 95.94 21 ALA B O 1
ATOM 1609 N N . LEU B 1 22 ? -10.453 -18.797 -11.406 1 94.5 22 LEU B N 1
ATOM 1610 C CA . LEU B 1 22 ? -9.727 -17.531 -11.445 1 94.5 22 LEU B CA 1
ATOM 1611 C C . LEU B 1 22 ? -10.508 -16.484 -12.219 1 94.5 22 LEU B C 1
ATOM 1613 O O . LEU B 1 22 ? -10.664 -15.352 -11.758 1 94.5 22 LEU B O 1
ATOM 1617 N N . GLU B 1 23 ? -10.992 -16.844 -13.312 1 94.75 23 GLU B N 1
ATOM 1618 C CA . GLU B 1 23 ? -11.781 -15.93 -14.133 1 94.75 23 GLU B CA 1
ATOM 1619 C C . GLU B 1 23 ? -13.008 -15.438 -13.383 1 94.75 23 GLU B C 1
ATOM 1621 O O . GLU B 1 23 ? -13.328 -14.25 -13.422 1 94.75 23 GLU B O 1
ATOM 1626 N N . CYS B 1 24 ? -13.68 -16.297 -12.75 1 96.19 24 CYS B N 1
ATOM 1627 C CA . CYS B 1 24 ? -14.875 -15.945 -12 1 96.19 24 CYS B CA 1
ATOM 1628 C C . CYS B 1 24 ? -14.539 -14.984 -10.859 1 96.19 24 CYS B C 1
ATOM 1630 O O . CYS B 1 24 ? -15.195 -13.961 -10.688 1 96.19 24 CYS B O 1
ATOM 1632 N N . PHE B 1 25 ? -13.477 -15.344 -10.125 1 96.12 25 PHE B N 1
ATOM 1633 C CA . PHE B 1 25 ? -13.078 -14.516 -8.992 1 96.12 25 PHE B CA 1
ATOM 1634 C C . PHE B 1 25 ? -12.648 -13.133 -9.453 1 96.12 25 PHE B C 1
ATOM 1636 O O . PHE B 1 25 ? -12.93 -12.133 -8.789 1 96.12 25 PHE B O 1
ATOM 1643 N N . LEU B 1 26 ? -12 -13.062 -10.586 1 94.5 26 LEU B N 1
ATOM 1644 C CA . LEU B 1 26 ? -11.492 -11.789 -11.086 1 94.5 26 LEU B CA 1
ATOM 1645 C C . LEU B 1 26 ? -12.617 -10.961 -11.703 1 94.5 26 LEU B C 1
ATOM 1647 O O . LEU B 1 26 ? -12.539 -9.734 -11.742 1 94.5 26 LEU B O 1
ATOM 1651 N N . ARG B 1 27 ? -13.656 -11.625 -12.117 1 94.25 27 ARG B N 1
ATOM 1652 C CA . ARG B 1 27 ? -14.758 -10.93 -12.781 1 94.25 27 ARG B CA 1
ATOM 1653 C C . ARG B 1 27 ? -15.828 -10.531 -11.773 1 94.25 27 ARG B C 1
ATOM 1655 O O . ARG B 1 27 ? -16.359 -9.414 -11.828 1 94.25 27 ARG B O 1
ATOM 1662 N N . PHE B 1 28 ? -16.109 -11.43 -10.781 1 94.69 28 PHE B N 1
ATOM 1663 C CA . PHE B 1 28 ? -17.297 -11.219 -9.953 1 94.69 28 PHE B CA 1
ATOM 1664 C C . PHE B 1 28 ? -16.922 -11.047 -8.492 1 94.69 28 PHE B C 1
ATOM 1666 O O . PHE B 1 28 ? -17.734 -10.609 -7.676 1 94.69 28 PHE B O 1
ATOM 1673 N N . GLY B 1 29 ? -15.672 -11.312 -8.242 1 95.31 29 GLY B N 1
ATOM 1674 C CA . GLY B 1 29 ? -15.266 -11.281 -6.844 1 95.31 29 GLY B CA 1
ATOM 1675 C C . GLY B 1 29 ? -15.531 -12.586 -6.113 1 95.31 29 GLY B C 1
ATOM 1676 O O . GLY B 1 29 ? -16.266 -13.438 -6.605 1 95.31 29 GLY B O 1
ATOM 1677 N N . TYR B 1 30 ? -14.922 -12.781 -4.977 1 95.31 30 TYR B N 1
ATOM 1678 C CA . TYR B 1 30 ? -15.047 -14 -4.188 1 95.31 30 TYR B CA 1
ATOM 1679 C C . TYR B 1 30 ? -16.469 -14.18 -3.686 1 95.31 30 TYR B C 1
ATOM 1681 O O . TYR B 1 30 ? -17.047 -15.266 -3.805 1 95.31 30 TYR B O 1
ATOM 1689 N N . ALA B 1 31 ? -17.047 -13.141 -3.105 1 93.44 31 ALA B N 1
ATOM 1690 C CA . ALA B 1 31 ? -18.344 -13.227 -2.453 1 93.44 31 ALA B CA 1
ATOM 1691 C C . ALA B 1 31 ? -19.438 -13.625 -3.443 1 93.44 31 ALA B C 1
ATOM 1693 O O . ALA B 1 31 ? -20.281 -14.469 -3.139 1 93.44 31 ALA B O 1
ATOM 1694 N N . LYS B 1 32 ? -19.344 -13.141 -4.617 1 95.25 32 LYS B N 1
ATOM 1695 C CA . LYS B 1 32 ? -20.438 -13.328 -5.574 1 95.25 32 LYS B CA 1
ATOM 1696 C C . LYS B 1 32 ? -20.219 -14.578 -6.422 1 95.25 32 LYS B C 1
ATOM 1698 O O . LYS B 1 32 ? -21.094 -14.969 -7.199 1 95.25 32 LYS B O 1
ATOM 1703 N N . THR B 1 33 ? -19.078 -15.094 -6.375 1 96.5 33 THR B N 1
ATOM 1704 C CA . THR B 1 33 ? -18.781 -16.297 -7.145 1 96.5 33 THR B CA 1
ATOM 1705 C C . THR B 1 33 ? -19.297 -17.547 -6.418 1 96.5 33 THR B C 1
ATOM 1707 O O . THR B 1 33 ? -19.094 -17.688 -5.207 1 96.5 33 THR B O 1
ATOM 1710 N N . SER B 1 34 ? -19.984 -18.375 -7.102 1 93.75 34 SER B N 1
ATOM 1711 C CA . SER B 1 34 ? -20.438 -19.641 -6.535 1 93.75 34 SER B CA 1
ATOM 1712 C C . SER B 1 34 ? -19.75 -20.828 -7.203 1 93.75 34 SER B C 1
ATOM 1714 O O . SER B 1 34 ? -19.141 -20.672 -8.258 1 93.75 34 SER B O 1
ATOM 1716 N N . LEU B 1 35 ? -19.891 -21.969 -6.523 1 92.5 35 LEU B N 1
ATOM 1717 C CA . LEU B 1 35 ? -19.375 -23.188 -7.125 1 92.5 35 LEU B CA 1
ATOM 1718 C C . LEU B 1 35 ? -20.078 -23.5 -8.438 1 92.5 35 LEU B C 1
ATOM 1720 O O . LEU B 1 35 ? -19.469 -24.016 -9.375 1 92.5 35 LEU B O 1
ATOM 1724 N N . ASP B 1 36 ? -21.297 -23.125 -8.453 1 92.12 36 ASP B N 1
ATOM 1725 C CA . ASP B 1 36 ? -22.062 -23.344 -9.68 1 92.12 36 ASP B CA 1
ATOM 1726 C C . ASP B 1 36 ? -21.531 -22.469 -10.812 1 92.12 36 ASP B C 1
ATOM 1728 O O . ASP B 1 36 ? -21.453 -22.922 -11.961 1 92.12 36 ASP B O 1
ATOM 1732 N N . ASP B 1 37 ? -21.219 -21.297 -10.562 1 94.94 37 ASP B N 1
ATOM 1733 C CA . ASP B 1 37 ? -20.641 -20.406 -11.555 1 94.94 37 ASP B CA 1
ATOM 1734 C C . ASP B 1 37 ? -19.359 -20.984 -12.125 1 94.94 37 ASP B C 1
ATOM 1736 O O . ASP B 1 37 ? -19.125 -20.938 -13.336 1 94.94 37 ASP B O 1
ATOM 1740 N N . ILE B 1 38 ? -18.516 -21.484 -11.227 1 95.88 38 ILE B N 1
ATOM 1741 C CA . ILE B 1 38 ? -17.234 -22.047 -11.617 1 95.88 38 ILE B CA 1
ATOM 1742 C C . ILE B 1 38 ? -17.438 -23.297 -12.469 1 95.88 38 ILE B C 1
ATOM 1744 O O . ILE B 1 38 ? -16.797 -23.469 -13.5 1 95.88 38 ILE B O 1
ATOM 1748 N N . ALA B 1 39 ? -18.359 -24.109 -12.039 1 93.5 39 ALA B N 1
ATOM 1749 C CA . ALA B 1 39 ? -18.672 -25.328 -12.789 1 93.5 39 ALA B CA 1
ATOM 1750 C C . ALA B 1 39 ? -19.141 -24.984 -14.203 1 93.5 39 ALA B C 1
ATOM 1752 O O . ALA B 1 39 ? -18.688 -25.594 -15.18 1 93.5 39 ALA B O 1
ATOM 1753 N N . LYS B 1 40 ? -20.031 -24.078 -14.289 1 93.62 40 LYS B N 1
ATOM 1754 C CA . LYS B 1 40 ? -20.562 -23.641 -15.57 1 93.62 40 LYS B CA 1
ATOM 1755 C C . LYS B 1 40 ? -19.469 -23.109 -16.484 1 93.62 40 LYS B C 1
ATOM 1757 O O . LYS B 1 40 ? -19.391 -23.484 -17.656 1 93.62 40 LYS B O 1
ATOM 1762 N N . ARG B 1 41 ? -18.625 -22.312 -15.945 1 93.62 41 ARG B N 1
ATOM 1763 C CA . ARG B 1 41 ? -17.547 -21.734 -16.719 1 93.62 41 ARG B CA 1
ATOM 1764 C C . ARG B 1 41 ? -16.562 -22.797 -17.172 1 93.62 41 ARG B C 1
ATOM 1766 O O . ARG B 1 41 ? -16 -22.703 -18.281 1 93.62 41 ARG B O 1
ATOM 1773 N N . ALA B 1 42 ? -16.297 -23.734 -16.312 1 92.38 42 ALA B N 1
ATOM 1774 C CA . ALA B 1 42 ? -15.359 -24.812 -16.594 1 92.38 42 ALA B CA 1
ATOM 1775 C C . ALA B 1 42 ? -16 -25.875 -17.484 1 92.38 42 ALA B C 1
ATOM 1777 O O . ALA B 1 42 ? -15.344 -26.828 -17.906 1 92.38 42 ALA B O 1
ATOM 1778 N N . ASN B 1 43 ? -17.281 -25.703 -17.734 1 92.31 43 ASN B N 1
ATOM 1779 C CA . ASN B 1 43 ? -18.047 -26.672 -18.516 1 92.31 43 ASN B CA 1
ATOM 1780 C C . ASN B 1 43 ? -18.016 -28.047 -17.844 1 92.31 43 ASN B C 1
ATOM 1782 O O . ASN B 1 43 ? -17.734 -29.062 -18.5 1 92.31 43 ASN B O 1
ATOM 1786 N N . LEU B 1 44 ? -18.188 -28.078 -16.625 1 88.94 44 LEU B N 1
ATOM 1787 C CA . LEU B 1 44 ? -18.266 -29.281 -15.82 1 88.94 44 LEU B CA 1
ATOM 1788 C C . LEU B 1 44 ? -19.578 -29.344 -15.039 1 88.94 44 LEU B C 1
ATOM 1790 O O . LEU B 1 44 ? -20.188 -28.312 -14.766 1 88.94 44 LEU B O 1
ATOM 1794 N N . SER B 1 45 ? -19.906 -30.609 -14.727 1 84.69 45 SER B N 1
ATOM 1795 C CA . SER B 1 45 ? -21.062 -30.781 -13.852 1 84.69 45 SER B CA 1
ATOM 1796 C C . SER B 1 45 ? -20.703 -30.422 -12.406 1 84.69 45 SER B C 1
ATOM 1798 O O . SER B 1 45 ? -19.547 -30.547 -12 1 84.69 45 SER B O 1
ATOM 1800 N N . ARG B 1 46 ? -21.672 -29.969 -11.664 1 84.88 46 ARG B N 1
ATOM 1801 C CA . ARG B 1 46 ? -21.5 -29.594 -10.266 1 84.88 46 ARG B CA 1
ATOM 1802 C C . ARG B 1 46 ? -20.953 -30.766 -9.445 1 84.88 46 ARG B C 1
ATOM 1804 O O . ARG B 1 46 ? -20.016 -30.594 -8.664 1 84.88 46 ARG B O 1
ATOM 1811 N N . PRO B 1 47 ? -21.406 -31.953 -9.68 1 83.81 47 PRO B N 1
ATOM 1812 C CA . PRO B 1 47 ? -20.891 -33.094 -8.898 1 83.81 47 PRO B CA 1
ATOM 1813 C C . PRO B 1 47 ? -19.406 -33.344 -9.133 1 83.81 47 PRO B C 1
ATOM 1815 O O . PRO B 1 47 ? -18.688 -33.688 -8.195 1 83.81 47 PRO B O 1
ATOM 1818 N N . LEU B 1 48 ? -19 -33.156 -10.305 1 83.12 48 LEU B N 1
ATOM 1819 C CA . LEU B 1 48 ? -17.594 -33.406 -10.625 1 83.12 48 LEU B CA 1
ATOM 1820 C C . LEU B 1 48 ? -16.703 -32.375 -9.938 1 83.12 48 LEU B C 1
ATOM 1822 O O . LEU B 1 48 ? -15.602 -32.688 -9.508 1 83.12 48 LEU B O 1
ATOM 1826 N N . LEU B 1 49 ? -17.188 -31.141 -9.828 1 87.88 49 LEU B N 1
ATOM 1827 C CA . LEU B 1 49 ? -16.438 -30.109 -9.125 1 87.88 49 LEU B CA 1
ATOM 1828 C C . LEU B 1 49 ? -16.344 -30.422 -7.641 1 87.88 49 LEU B C 1
ATOM 1830 O O . LEU B 1 49 ? -15.281 -30.25 -7.035 1 87.88 49 LEU B O 1
ATOM 1834 N N . TYR B 1 50 ? -17.438 -31 -7.148 1 84.88 50 TYR B N 1
ATOM 1835 C CA . TYR B 1 50 ? -17.516 -31.281 -5.719 1 84.88 50 TYR B CA 1
ATOM 1836 C C . TYR B 1 50 ? -16.656 -32.469 -5.352 1 84.88 50 TYR B C 1
ATOM 1838 O O . TYR B 1 50 ? -16.281 -32.656 -4.188 1 84.88 50 TYR B O 1
ATOM 1846 N N . LEU B 1 51 ? -16.375 -33.25 -6.367 1 84.75 51 LEU B N 1
ATOM 1847 C CA . LEU B 1 51 ? -15.469 -34.375 -6.141 1 84.75 51 LEU B CA 1
ATOM 1848 C C . LEU B 1 51 ? -14.039 -33.875 -5.949 1 84.75 51 LEU B C 1
ATOM 1850 O O . LEU B 1 51 ? -13.25 -34.531 -5.242 1 84.75 51 LEU B O 1
ATOM 1854 N N . LYS B 1 52 ? -13.828 -32.781 -6.496 1 87.88 52 LYS B N 1
ATOM 1855 C CA . LYS B 1 52 ? -12.453 -32.281 -6.508 1 87.88 52 LYS B CA 1
ATOM 1856 C C . LYS B 1 52 ? -12.227 -31.25 -5.418 1 87.88 52 LYS B C 1
ATOM 1858 O O . LYS B 1 52 ? -11.125 -31.141 -4.879 1 87.88 52 LYS B O 1
ATOM 1863 N N . PHE B 1 53 ? -13.281 -30.469 -5.098 1 92.44 53 PHE B N 1
ATOM 1864 C CA . PHE B 1 53 ? -13.148 -29.391 -4.117 1 92.44 53 PHE B CA 1
ATOM 1865 C C . PHE B 1 53 ? -14.312 -29.406 -3.137 1 92.44 53 PHE B C 1
ATOM 1867 O O . PHE B 1 53 ? -15.461 -29.609 -3.533 1 92.44 53 PHE B O 1
ATOM 1874 N N . LYS B 1 54 ? -13.984 -29.125 -1.939 1 89.94 54 LYS B N 1
ATOM 1875 C CA . LYS B 1 54 ? -14.961 -29.25 -0.858 1 89.94 54 LYS B CA 1
ATOM 1876 C C . LYS B 1 54 ? -15.844 -28 -0.785 1 89.94 54 LYS B C 1
ATOM 1878 O O . LYS B 1 54 ? -17.047 -28.094 -0.508 1 89.94 54 LYS B O 1
ATOM 1883 N N . ASN B 1 55 ? -15.25 -26.922 -0.921 1 92.19 55 ASN B N 1
ATOM 1884 C CA . ASN B 1 55 ? -15.953 -25.641 -0.822 1 92.19 55 ASN B CA 1
ATOM 1885 C C . ASN B 1 55 ? -15.234 -24.547 -1.601 1 92.19 55 ASN B C 1
ATOM 1887 O O . ASN B 1 55 ? -14.195 -24.781 -2.207 1 92.19 55 ASN B O 1
ATOM 1891 N N . LYS B 1 56 ? -15.758 -23.453 -1.646 1 93.88 56 LYS B N 1
ATOM 1892 C CA . LYS B 1 56 ? -15.242 -22.312 -2.396 1 93.88 56 LYS B CA 1
ATOM 1893 C C . LYS B 1 56 ? -13.844 -21.922 -1.909 1 93.88 56 LYS B C 1
ATOM 1895 O O . LYS B 1 56 ? -12.977 -21.578 -2.713 1 93.88 56 LYS B O 1
ATOM 1900 N N . GLU B 1 57 ? -13.656 -21.906 -0.627 1 94.12 57 GLU B N 1
ATOM 1901 C CA . GLU B 1 57 ? -12.367 -21.547 -0.038 1 94.12 57 GLU B CA 1
ATOM 1902 C C . GLU B 1 57 ? -11.266 -22.484 -0.511 1 94.12 57 GLU B C 1
ATOM 1904 O O . GLU B 1 57 ? -10.133 -22.047 -0.755 1 94.12 57 GLU B O 1
ATOM 1909 N N . ASP B 1 58 ? -11.633 -23.672 -0.661 1 93.5 58 ASP B N 1
ATOM 1910 C CA . ASP B 1 58 ? -10.68 -24.656 -1.156 1 93.5 58 ASP B CA 1
ATOM 1911 C C . ASP B 1 58 ? -10.25 -24.328 -2.586 1 93.5 58 ASP B C 1
ATOM 1913 O O . ASP B 1 58 ? -9.062 -24.422 -2.92 1 93.5 58 ASP B O 1
ATOM 1917 N N . ILE B 1 59 ? -11.156 -24.016 -3.377 1 94.19 59 ILE B N 1
ATOM 1918 C CA . ILE B 1 59 ? -10.867 -23.656 -4.762 1 94.19 59 ILE B CA 1
ATOM 1919 C C . ILE B 1 59 ? -10.031 -22.375 -4.805 1 94.19 59 ILE B C 1
ATOM 1921 O O . ILE B 1 59 ? -9.07 -22.281 -5.566 1 94.19 59 ILE B O 1
ATOM 1925 N N . PHE B 1 60 ? -10.453 -21.469 -3.992 1 95 60 PHE B N 1
ATOM 1926 C CA . PHE B 1 60 ? -9.758 -20.188 -3.947 1 95 60 PHE B CA 1
ATOM 1927 C C . PHE B 1 60 ? -8.297 -20.375 -3.559 1 95 60 PHE B C 1
ATOM 1929 O O . PHE B 1 60 ? -7.402 -19.828 -4.199 1 95 60 PHE B O 1
ATOM 1936 N N . ALA B 1 61 ? -8.039 -21.188 -2.559 1 93 61 ALA B N 1
ATOM 1937 C CA . ALA B 1 61 ? -6.684 -21.5 -2.125 1 93 61 ALA B CA 1
ATOM 1938 C C . ALA B 1 61 ? -5.891 -22.156 -3.246 1 93 61 ALA B C 1
ATOM 1940 O O . ALA B 1 61 ? -4.723 -21.828 -3.471 1 93 61 ALA B O 1
ATOM 1941 N N . ALA B 1 62 ? -6.5 -23.047 -3.912 1 92.88 62 ALA B N 1
ATOM 1942 C CA . ALA B 1 62 ? -5.844 -23.781 -4.992 1 92.88 62 ALA B CA 1
ATOM 1943 C C . ALA B 1 62 ? -5.48 -22.844 -6.145 1 92.88 62 ALA B C 1
ATOM 1945 O O . ALA B 1 62 ? -4.449 -23.031 -6.797 1 92.88 62 ALA B O 1
ATOM 1946 N N . VAL B 1 63 ? -6.324 -21.906 -6.418 1 92.75 63 VAL B N 1
ATOM 1947 C CA . VAL B 1 63 ? -6.043 -20.906 -7.445 1 92.75 63 VAL B CA 1
ATOM 1948 C C . VAL B 1 63 ? -4.777 -20.141 -7.082 1 92.75 63 VAL B C 1
ATOM 1950 O O . VAL B 1 63 ? -3.877 -19.984 -7.914 1 92.75 63 VAL B O 1
ATOM 1953 N N . PHE B 1 64 ? -4.641 -19.703 -5.875 1 88.62 64 PHE B N 1
ATOM 1954 C CA . PHE B 1 64 ? -3.469 -18.953 -5.422 1 88.62 64 PHE B CA 1
ATOM 1955 C C . PHE B 1 64 ? -2.215 -19.828 -5.508 1 88.62 64 PHE B C 1
ATOM 1957 O O . PHE B 1 64 ? -1.16 -19.359 -5.938 1 88.62 64 PHE B O 1
ATOM 1964 N N . GLU B 1 65 ? -2.387 -20.969 -5.074 1 87.62 65 GLU B N 1
ATOM 1965 C CA . GLU B 1 65 ? -1.254 -21.891 -5.133 1 87.62 65 GLU B CA 1
ATOM 1966 C C . GLU B 1 65 ? -0.772 -22.078 -6.57 1 87.62 65 GLU B C 1
ATOM 1968 O O . GLU B 1 65 ? 0.433 -22.062 -6.832 1 87.62 65 GLU B O 1
ATOM 1973 N N . SER B 1 66 ? -1.721 -22.281 -7.414 1 87.44 66 SER B N 1
ATOM 1974 C CA . SER B 1 66 ? -1.378 -22.484 -8.82 1 87.44 66 SER B CA 1
ATOM 1975 C C . SER B 1 66 ? -0.715 -21.25 -9.406 1 87.44 66 SER B C 1
ATOM 1977 O O . SER B 1 66 ? 0.157 -21.344 -10.273 1 87.44 66 SER B O 1
ATOM 1979 N N . LEU B 1 67 ? -1.077 -20.141 -8.891 1 86.06 67 LEU B N 1
ATOM 1980 C CA . LEU B 1 67 ? -0.549 -18.875 -9.398 1 86.06 67 LEU B CA 1
ATOM 1981 C C . LEU B 1 67 ? 0.883 -18.656 -8.93 1 86.06 67 LEU B C 1
ATOM 1983 O O . LEU B 1 67 ? 1.714 -18.125 -9.672 1 86.06 67 LEU B O 1
ATOM 1987 N N . PHE B 1 68 ? 1.213 -19.141 -7.719 1 88.38 68 PHE B N 1
ATOM 1988 C CA . PHE B 1 68 ? 2.488 -18.734 -7.141 1 88.38 68 PHE B CA 1
ATOM 1989 C C . PHE B 1 68 ? 3.41 -19.938 -6.965 1 88.38 68 PHE B C 1
ATOM 1991 O O . PHE B 1 68 ? 4.602 -19.859 -7.266 1 88.38 68 PHE B O 1
ATOM 1998 N N . GLU B 1 69 ? 2.895 -21.031 -6.539 1 86.5 69 GLU B N 1
ATOM 1999 C CA . GLU B 1 69 ? 3.723 -22.188 -6.223 1 86.5 69 GLU B CA 1
ATOM 2000 C C . GLU B 1 69 ? 4.477 -22.688 -7.453 1 86.5 69 GLU B C 1
ATOM 2002 O O . GLU B 1 69 ? 5.641 -23.078 -7.355 1 86.5 69 GLU B O 1
ATOM 2007 N N . ALA B 1 70 ? 3.818 -22.656 -8.539 1 84.12 70 ALA B N 1
ATOM 2008 C CA . ALA B 1 70 ? 4.402 -23.172 -9.781 1 84.12 70 ALA B CA 1
ATOM 2009 C C . ALA B 1 70 ? 5.551 -22.281 -10.25 1 84.12 70 ALA B C 1
ATOM 2011 O O . ALA B 1 70 ? 6.34 -22.672 -11.109 1 84.12 70 ALA B O 1
ATOM 2012 N N . ARG B 1 71 ? 5.727 -21.156 -9.648 1 93 71 ARG B N 1
ATOM 2013 C CA . ARG B 1 71 ? 6.707 -20.172 -10.117 1 93 71 ARG B CA 1
ATOM 2014 C C . ARG B 1 71 ? 7.988 -20.25 -9.297 1 93 71 ARG B C 1
ATOM 2016 O O . ARG B 1 71 ? 9.047 -19.797 -9.742 1 93 71 ARG B O 1
ATOM 2023 N N . TYR B 1 72 ? 7.988 -20.844 -8.141 1 95.38 72 TYR B N 1
ATOM 2024 C CA . TYR B 1 72 ? 9.086 -20.781 -7.184 1 95.38 72 TYR B CA 1
ATOM 2025 C C . TYR B 1 72 ? 10.312 -21.516 -7.711 1 95.38 72 TYR B C 1
ATOM 2027 O O . TYR B 1 72 ? 11.445 -21.047 -7.555 1 95.38 72 TYR B O 1
ATOM 2035 N N . PRO B 1 73 ? 10.094 -22.672 -8.422 1 95.62 73 PRO B N 1
ATOM 2036 C CA . PRO B 1 73 ? 11.281 -23.312 -8.984 1 95.62 73 PRO B CA 1
ATOM 2037 C C . PRO B 1 73 ? 12.039 -22.406 -9.961 1 95.62 73 PRO B C 1
ATOM 2039 O O . PRO B 1 73 ? 13.266 -22.453 -10.016 1 95.62 73 PRO B O 1
ATOM 2042 N N . ARG B 1 74 ? 11.328 -21.625 -10.742 1 97 74 ARG B N 1
ATOM 2043 C CA . ARG B 1 74 ? 11.961 -20.688 -11.656 1 97 74 ARG B CA 1
ATOM 2044 C C . ARG B 1 74 ? 12.75 -19.625 -10.891 1 97 74 ARG B C 1
ATOM 2046 O O . ARG B 1 74 ? 13.836 -19.219 -11.32 1 97 74 ARG B O 1
ATOM 2053 N N . VAL B 1 75 ? 12.242 -19.172 -9.789 1 97.88 75 VAL B N 1
ATOM 2054 C CA . VAL B 1 75 ? 12.922 -18.172 -8.953 1 97.88 75 VAL B CA 1
ATOM 2055 C C . VAL B 1 75 ? 14.219 -18.766 -8.406 1 97.88 75 VAL B C 1
ATOM 2057 O O . VAL B 1 75 ? 15.266 -18.109 -8.43 1 97.88 75 VAL B O 1
ATOM 2060 N N . GLU B 1 76 ? 14.117 -19.984 -7.953 1 97.62 76 GLU B N 1
ATOM 2061 C CA . GLU B 1 76 ? 15.289 -20.656 -7.395 1 97.62 76 GLU B CA 1
ATOM 2062 C C . GLU B 1 76 ? 16.391 -20.812 -8.438 1 97.62 76 GLU B C 1
ATOM 2064 O O . GLU B 1 76 ? 17.578 -20.703 -8.125 1 97.62 76 GLU B O 1
ATOM 2069 N N . GLN B 1 77 ? 15.992 -21.062 -9.648 1 97.75 77 GLN B N 1
ATOM 2070 C CA . GLN B 1 77 ? 16.953 -21.156 -10.742 1 97.75 77 GLN B CA 1
ATOM 2071 C C . GLN B 1 77 ? 17.641 -19.812 -10.969 1 97.75 77 GLN B C 1
ATOM 2073 O O . GLN B 1 77 ? 18.859 -19.766 -11.211 1 97.75 77 GLN B O 1
ATOM 2078 N N . VAL B 1 78 ? 16.906 -18.719 -10.93 1 98 78 VAL B N 1
ATOM 2079 C CA . VAL B 1 78 ? 17.469 -17.375 -11.094 1 98 78 VAL B CA 1
ATOM 2080 C C . VAL B 1 78 ? 18.5 -17.109 -10.008 1 98 78 VAL B C 1
ATOM 2082 O O . VAL B 1 78 ? 19.594 -16.625 -10.289 1 98 78 VAL B O 1
ATOM 2085 N N . LEU B 1 79 ? 18.188 -17.438 -8.773 1 97.69 79 LEU B N 1
ATOM 2086 C CA . LEU B 1 79 ? 19.047 -17.156 -7.625 1 97.69 79 LEU B CA 1
ATOM 2087 C C . LEU B 1 79 ? 20.312 -18 -7.664 1 97.69 79 LEU B C 1
ATOM 2089 O O . LEU B 1 79 ? 21.359 -17.578 -7.148 1 97.69 79 LEU B O 1
ATOM 2093 N N . ALA B 1 80 ? 20.203 -19.172 -8.281 1 96.88 80 ALA B N 1
ATOM 2094 C CA . ALA B 1 80 ? 21.328 -20.094 -8.32 1 96.88 80 ALA B CA 1
ATOM 2095 C C . ALA B 1 80 ? 22.344 -19.703 -9.391 1 96.88 80 ALA B C 1
ATOM 2097 O O . ALA B 1 80 ? 23.484 -20.141 -9.367 1 96.88 80 ALA B O 1
ATOM 2098 N N . ARG B 1 81 ? 21.953 -18.891 -10.32 1 95.69 81 ARG B N 1
ATOM 2099 C CA . ARG B 1 81 ? 22.828 -18.484 -11.406 1 95.69 81 ARG B CA 1
ATOM 2100 C C . ARG B 1 81 ? 23.625 -17.234 -11.023 1 95.69 81 ARG B C 1
ATOM 2102 O O . ARG B 1 81 ? 23.156 -16.406 -10.242 1 95.69 81 ARG B O 1
ATOM 2109 N N . PRO B 1 82 ? 24.828 -17.203 -11.547 1 95.69 82 PRO B N 1
ATOM 2110 C CA . PRO B 1 82 ? 25.578 -15.961 -11.32 1 95.69 82 PRO B CA 1
ATOM 2111 C C . PRO B 1 82 ? 24.938 -14.758 -12.008 1 95.69 82 PRO B C 1
ATOM 2113 O O . PRO B 1 82 ? 24.203 -14.922 -12.992 1 95.69 82 PRO B O 1
ATOM 2116 N N . GLY B 1 83 ? 25.156 -13.578 -11.414 1 95.12 83 GLY B N 1
ATOM 2117 C CA . GLY B 1 83 ? 24.625 -12.352 -11.984 1 95.12 83 GLY B CA 1
ATOM 2118 C C . GLY B 1 83 ? 24.641 -11.188 -11.016 1 95.12 83 GLY B C 1
ATOM 2119 O O . GLY B 1 83 ? 24.828 -11.375 -9.812 1 95.12 83 GLY B O 1
ATOM 2120 N N . ALA B 1 84 ? 24.5 -10.023 -11.625 1 97.25 84 ALA B N 1
ATOM 2121 C CA . ALA B 1 84 ? 24.422 -8.82 -10.797 1 97.25 84 ALA B CA 1
ATOM 2122 C C . ALA B 1 84 ? 23.172 -8.812 -9.93 1 97.25 84 ALA B C 1
ATOM 2124 O O . ALA B 1 84 ? 22.109 -9.289 -10.359 1 97.25 84 ALA B O 1
ATOM 2125 N N . ALA B 1 85 ? 23.25 -8.297 -8.766 1 97.56 85 ALA B N 1
ATOM 2126 C CA . ALA B 1 85 ? 22.141 -8.25 -7.82 1 97.56 85 ALA B CA 1
ATOM 2127 C C . ALA B 1 85 ? 20.891 -7.621 -8.453 1 97.56 85 ALA B C 1
ATOM 2129 O O . ALA B 1 85 ? 19.781 -8.109 -8.273 1 97.56 85 ALA B O 1
ATOM 2130 N N . GLY B 1 86 ? 21.109 -6.527 -9.234 1 97.94 86 GLY B N 1
ATOM 2131 C CA . GLY B 1 86 ? 20 -5.84 -9.867 1 97.94 86 GLY B CA 1
ATOM 2132 C C . GLY B 1 86 ? 19.25 -6.711 -10.852 1 97.94 86 GLY B C 1
ATOM 2133 O O . GLY B 1 86 ? 18.016 -6.73 -10.852 1 97.94 86 GLY B O 1
ATOM 2134 N N . ASP B 1 87 ? 20 -7.418 -11.641 1 97.75 87 ASP B N 1
ATOM 2135 C CA . ASP B 1 87 ? 19.391 -8.297 -12.633 1 97.75 87 ASP B CA 1
ATOM 2136 C C . ASP B 1 87 ? 18.641 -9.445 -11.961 1 97.75 87 ASP B C 1
ATOM 2138 O O . ASP B 1 87 ? 17.531 -9.781 -12.367 1 97.75 87 ASP B O 1
ATOM 2142 N N . LYS B 1 88 ? 19.266 -10.016 -10.977 1 98.31 88 LYS B N 1
ATOM 2143 C CA . LYS B 1 88 ? 18.641 -11.117 -10.258 1 98.31 88 LYS B CA 1
ATOM 2144 C C . LYS B 1 88 ? 17.359 -10.672 -9.578 1 98.31 88 LYS B C 1
ATOM 2146 O O . LYS B 1 88 ? 16.328 -11.336 -9.68 1 98.31 88 LYS B O 1
ATOM 2151 N N . LEU B 1 89 ? 17.453 -9.57 -8.906 1 98.56 89 LEU B N 1
ATOM 2152 C CA . LEU B 1 89 ? 16.281 -9.062 -8.18 1 98.56 89 LEU B CA 1
ATOM 2153 C C . LEU B 1 89 ? 15.148 -8.742 -9.141 1 98.56 89 LEU B C 1
ATOM 2155 O O . LEU B 1 89 ? 13.992 -9.094 -8.875 1 98.56 89 LEU B O 1
ATOM 2159 N N . LEU B 1 90 ? 15.438 -8.109 -10.227 1 98.5 90 LEU B N 1
ATOM 2160 C CA . LEU B 1 90 ? 14.422 -7.785 -11.219 1 98.5 90 LEU B CA 1
ATOM 2161 C C . LEU B 1 90 ? 13.781 -9.055 -11.781 1 98.5 90 LEU B C 1
ATOM 2163 O O . LEU B 1 90 ? 12.555 -9.133 -11.898 1 98.5 90 LEU B O 1
ATOM 2167 N N . GLN B 1 91 ? 14.57 -10.016 -12.094 1 98.31 91 GLN B N 1
ATOM 2168 C CA . GLN B 1 91 ? 14.047 -11.266 -12.641 1 98.31 91 GLN B CA 1
ATOM 2169 C C . GLN B 1 91 ? 13.172 -11.992 -11.625 1 98.31 91 GLN B C 1
ATOM 2171 O O . GLN B 1 91 ? 12.133 -12.547 -11.984 1 98.31 91 GLN B O 1
ATOM 2176 N N . VAL B 1 92 ? 13.602 -12.016 -10.406 1 98.44 92 VAL B N 1
ATOM 2177 C CA . VAL B 1 92 ? 12.805 -12.625 -9.352 1 98.44 92 VAL B CA 1
ATOM 2178 C C . VAL B 1 92 ? 11.414 -11.984 -9.312 1 98.44 92 VAL B C 1
ATOM 2180 O O . VAL B 1 92 ? 10.406 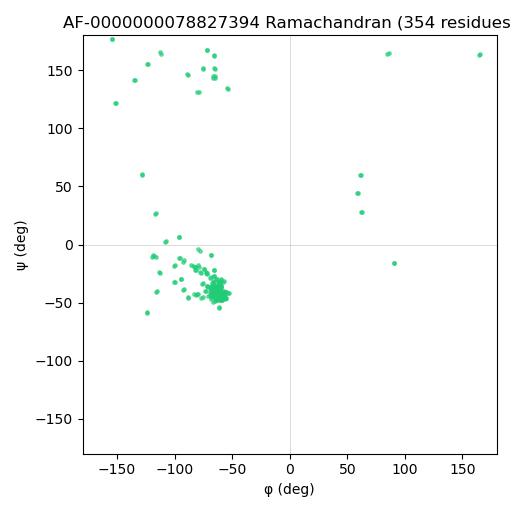-12.688 -9.312 1 98.44 92 VAL B O 1
ATOM 2183 N N . TYR B 1 93 ? 11.344 -10.703 -9.375 1 98.44 93 TYR B N 1
ATOM 2184 C CA . TYR B 1 93 ? 10.07 -10.008 -9.227 1 98.44 93 TYR B CA 1
ATOM 2185 C C . TYR B 1 93 ? 9.297 -10.008 -10.539 1 98.44 93 TYR B C 1
ATOM 2187 O O . TYR B 1 93 ? 8.078 -9.805 -10.547 1 98.44 93 TYR B O 1
ATOM 2195 N N . GLU B 1 94 ? 9.945 -10.172 -11.648 1 97.81 94 GLU B N 1
ATOM 2196 C CA . GLU B 1 94 ? 9.227 -10.469 -12.875 1 97.81 94 GLU B CA 1
ATOM 2197 C C . GLU B 1 94 ? 8.391 -11.742 -12.742 1 97.81 94 GLU B C 1
ATOM 2199 O O . GLU B 1 94 ? 7.223 -11.773 -13.133 1 97.81 94 GLU B O 1
ATOM 2204 N N . ILE B 1 95 ? 8.977 -12.672 -12.117 1 97.06 95 ILE B N 1
ATOM 2205 C CA . ILE B 1 95 ? 8.352 -13.984 -11.992 1 97.06 95 ILE B CA 1
ATOM 2206 C C . ILE B 1 95 ? 7.25 -13.93 -10.93 1 97.06 95 ILE B C 1
ATOM 2208 O O . ILE B 1 95 ? 6.121 -14.352 -11.188 1 97.06 95 ILE B O 1
ATOM 2212 N N . ILE B 1 96 ? 7.492 -13.352 -9.805 1 95.81 96 ILE B N 1
ATOM 2213 C CA . ILE B 1 96 ? 6.574 -13.539 -8.688 1 95.81 96 ILE B CA 1
ATOM 2214 C C . ILE B 1 96 ? 5.578 -12.383 -8.641 1 95.81 96 ILE B C 1
ATOM 2216 O O . ILE B 1 96 ? 4.57 -12.453 -7.93 1 95.81 96 ILE B O 1
ATOM 2220 N N . LEU B 1 97 ? 5.832 -11.359 -9.391 1 95.62 97 LEU B N 1
ATOM 2221 C CA . LEU B 1 97 ? 4.953 -10.195 -9.312 1 95.62 97 LEU B CA 1
ATOM 2222 C C . LEU B 1 97 ? 4.391 -9.852 -10.688 1 95.62 97 LEU B C 1
ATOM 2224 O O . LEU B 1 97 ? 3.176 -9.898 -10.898 1 95.62 97 LEU B O 1
ATOM 2228 N N . LEU B 1 98 ? 5.254 -9.586 -11.648 1 96.69 98 LEU B N 1
ATOM 2229 C CA . LEU B 1 98 ? 4.793 -9.039 -12.922 1 96.69 98 LEU B CA 1
ATOM 2230 C C . LEU B 1 98 ? 3.992 -10.07 -13.703 1 96.69 98 LEU B C 1
ATOM 2232 O O . LEU B 1 98 ? 2.973 -9.742 -14.312 1 96.69 98 LEU B O 1
ATOM 2236 N N . GLU B 1 99 ? 4.441 -11.289 -13.75 1 94.81 99 GLU B N 1
ATOM 2237 C CA . GLU B 1 99 ? 3.742 -12.328 -14.5 1 94.81 99 GLU B CA 1
ATOM 2238 C C . GLU B 1 99 ? 2.332 -12.547 -13.953 1 94.81 99 GLU B C 1
ATOM 2240 O O . GLU B 1 99 ? 1.355 -12.484 -14.703 1 94.81 99 GLU B O 1
ATOM 2245 N N . PRO B 1 100 ? 2.219 -12.805 -12.688 1 91.44 100 PRO B N 1
ATOM 2246 C CA . PRO B 1 100 ? 0.849 -12.914 -12.18 1 91.44 100 PRO B CA 1
ATOM 2247 C C . PRO B 1 100 ? 0.041 -11.633 -12.367 1 91.44 100 PRO B C 1
ATOM 2249 O O . PRO B 1 100 ? -1.168 -11.688 -12.602 1 91.44 100 PRO B O 1
ATOM 2252 N N . TRP B 1 101 ? 0.65 -10.484 -12.203 1 91.75 101 TRP B N 1
ATOM 2253 C CA . TRP B 1 101 ? -0.014 -9.195 -12.391 1 91.75 101 TRP B CA 1
ATOM 2254 C C . TRP B 1 101 ? -0.614 -9.094 -13.789 1 91.75 101 TRP B C 1
ATOM 2256 O O . TRP B 1 101 ? -1.738 -8.609 -13.961 1 91.75 101 TRP B O 1
ATOM 2266 N N . GLU B 1 102 ? 0.096 -9.523 -14.734 1 91.5 102 GLU B N 1
ATOM 2267 C CA . GLU B 1 102 ? -0.354 -9.477 -16.125 1 91.5 102 GLU B CA 1
ATOM 2268 C C . GLU B 1 102 ? -1.627 -10.297 -16.312 1 91.5 102 GLU B C 1
ATOM 2270 O O . GLU B 1 102 ? -2.482 -9.938 -17.125 1 91.5 102 GLU B O 1
ATOM 2275 N N . LEU B 1 103 ? -1.757 -11.32 -15.586 1 86.25 103 LEU B N 1
ATOM 2276 C CA . LEU B 1 103 ? -2.924 -12.195 -15.68 1 86.25 103 LEU B CA 1
ATOM 2277 C C . LEU B 1 103 ? -4.152 -11.523 -15.07 1 86.25 103 LEU B C 1
ATOM 2279 O O . LEU B 1 103 ? -5.277 -11.75 -15.523 1 86.25 103 LEU B O 1
ATOM 2283 N N . MET B 1 104 ? -3.883 -10.633 -14.211 1 87.88 104 MET B N 1
ATOM 2284 C CA . MET B 1 104 ? -4.996 -10.133 -13.406 1 87.88 104 MET B CA 1
ATOM 2285 C C . MET B 1 104 ? -5.297 -8.68 -13.727 1 87.88 104 MET B C 1
ATOM 2287 O O . MET B 1 104 ? -6.395 -8.188 -13.453 1 87.88 104 MET B O 1
ATOM 2291 N N . ALA B 1 105 ? -4.258 -8.047 -14.211 1 82.94 105 ALA B N 1
ATOM 2292 C CA . ALA B 1 105 ? -4.367 -6.605 -14.406 1 82.94 105 ALA B CA 1
ATOM 2293 C C . ALA B 1 105 ? -5.586 -6.258 -15.25 1 82.94 105 ALA B C 1
ATOM 2295 O O . ALA B 1 105 ? -5.84 -6.895 -16.281 1 82.94 105 ALA B O 1
ATOM 2296 N N . GLY B 1 106 ? -6.332 -5.27 -14.805 1 84.81 106 GLY B N 1
ATOM 2297 C CA . GLY B 1 106 ? -7.469 -4.797 -15.578 1 84.81 106 GLY B CA 1
ATOM 2298 C C . GLY B 1 106 ? -8.766 -5.504 -15.234 1 84.81 106 GLY B C 1
ATOM 2299 O O . GLY B 1 106 ? -9.844 -5.074 -15.648 1 84.81 106 GLY B O 1
ATOM 2300 N N . ALA B 1 107 ? -8.641 -6.684 -14.531 1 90.88 107 ALA B N 1
ATOM 2301 C CA . ALA B 1 107 ? -9.867 -7.363 -14.117 1 90.88 107 ALA B CA 1
ATOM 2302 C C . ALA B 1 107 ? -10.648 -6.523 -13.109 1 90.88 107 ALA B C 1
ATOM 2304 O O . ALA B 1 107 ? -10.055 -5.871 -12.25 1 90.88 107 ALA B O 1
ATOM 2305 N N . PRO B 1 108 ? -11.961 -6.566 -13.195 1 90.88 108 PRO B N 1
ATOM 2306 C CA . PRO B 1 108 ? -12.797 -5.707 -12.352 1 90.88 108 PRO B CA 1
ATOM 2307 C C . PRO B 1 108 ? -12.586 -5.953 -10.867 1 90.88 108 PRO B C 1
ATOM 2309 O O . PRO B 1 108 ? -12.688 -5.023 -10.062 1 90.88 108 PRO B O 1
ATOM 2312 N N . MET B 1 109 ? -12.234 -7.188 -10.555 1 92.31 109 MET B N 1
ATOM 2313 C CA . MET B 1 109 ? -12.148 -7.523 -9.141 1 92.31 109 MET B CA 1
ATOM 2314 C C . MET B 1 109 ? -10.727 -7.898 -8.75 1 92.31 109 MET B C 1
ATOM 2316 O O . MET B 1 109 ? -10.516 -8.625 -7.773 1 92.31 109 MET B O 1
ATOM 2320 N N . ALA B 1 110 ? -9.781 -7.391 -9.461 1 88.44 110 ALA B N 1
ATOM 2321 C CA . ALA B 1 110 ? -8.383 -7.723 -9.219 1 88.44 110 ALA B CA 1
ATOM 2322 C C . ALA B 1 110 ? -7.953 -7.281 -7.82 1 88.44 110 ALA B C 1
ATOM 2324 O O . ALA B 1 110 ? -7.305 -8.039 -7.094 1 88.44 110 ALA B O 1
ATOM 2325 N N . SER B 1 111 ? -8.273 -6.133 -7.457 1 85.31 111 SER B N 1
ATOM 2326 C CA . SER B 1 111 ? -7.914 -5.602 -6.145 1 85.31 111 SER B CA 1
ATOM 2327 C C . SER B 1 111 ? -8.5 -6.457 -5.023 1 85.31 111 SER B C 1
ATOM 2329 O O . SER B 1 111 ? -7.816 -6.758 -4.047 1 85.31 111 SER B O 1
ATOM 2331 N N . GLU B 1 112 ? -9.641 -6.766 -5.254 1 88.69 112 GLU B N 1
ATOM 2332 C CA . GLU B 1 112 ? -10.328 -7.574 -4.25 1 88.69 112 GLU B CA 1
ATOM 2333 C C . GLU B 1 112 ? -9.711 -8.969 -4.145 1 88.69 112 GLU B C 1
ATOM 2335 O O . GLU B 1 112 ? -9.727 -9.578 -3.076 1 88.69 112 GLU B O 1
ATOM 2340 N N . PHE B 1 113 ? -9.273 -9.391 -5.27 1 89.31 113 PHE B N 1
ATOM 2341 C CA . PHE B 1 113 ? -8.711 -10.742 -5.309 1 89.31 113 PHE B CA 1
ATOM 2342 C C . PHE B 1 113 ? -7.559 -10.875 -4.324 1 89.31 113 PHE B C 1
ATOM 2344 O O . PHE B 1 113 ? -7.527 -11.805 -3.52 1 89.31 113 PHE B O 1
ATOM 2351 N N . TYR B 1 114 ? -6.699 -9.891 -4.242 1 82.88 114 TYR B N 1
ATOM 2352 C CA . TYR B 1 114 ? -5.543 -9.914 -3.355 1 82.88 114 TYR B CA 1
ATOM 2353 C C . TYR B 1 114 ? -5.965 -9.727 -1.902 1 82.88 114 TYR B C 1
ATOM 2355 O O . TYR B 1 114 ? -5.48 -10.43 -1.012 1 82.88 114 TYR B O 1
ATOM 2363 N N . THR B 1 115 ? -6.875 -8.875 -1.75 1 85.5 115 THR B N 1
ATOM 2364 C CA . THR B 1 115 ? -7.348 -8.586 -0.4 1 85.5 115 THR B CA 1
ATOM 2365 C C . THR B 1 115 ? -8.078 -9.789 0.186 1 85.5 115 THR B C 1
ATOM 2367 O O . THR B 1 115 ? -7.969 -10.07 1.382 1 85.5 115 THR B O 1
ATOM 2370 N N . ALA B 1 116 ? -8.75 -10.43 -0.632 1 89.56 116 ALA B N 1
ATOM 2371 C CA . ALA B 1 116 ? -9.484 -11.609 -0.185 1 89.56 116 ALA B CA 1
ATOM 2372 C C . ALA B 1 116 ? -8.531 -12.711 0.269 1 89.56 116 ALA B C 1
ATOM 2374 O O . ALA B 1 116 ? -8.805 -13.414 1.242 1 89.56 116 ALA B O 1
ATOM 2375 N N . CYS B 1 117 ? -7.477 -12.82 -0.457 1 87.69 117 CYS B N 1
ATOM 2376 C CA . CYS B 1 117 ? -6.484 -13.812 -0.063 1 87.69 117 CYS B CA 1
ATOM 2377 C C . CYS B 1 117 ? -5.941 -13.516 1.33 1 87.69 117 CYS B C 1
ATOM 2379 O O . CYS B 1 117 ? -5.828 -14.422 2.16 1 87.69 117 CYS B O 1
ATOM 238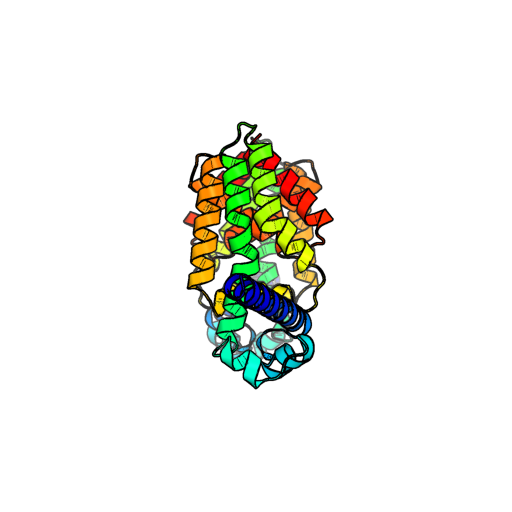1 N N . GLU B 1 118 ? -5.645 -12.352 1.576 1 86.94 118 GLU B N 1
ATOM 2382 C CA . GLU B 1 118 ? -5.109 -11.938 2.871 1 86.94 118 GLU B CA 1
ATOM 2383 C C . GLU B 1 118 ? -6.113 -12.203 3.99 1 86.94 118 GLU B C 1
ATOM 2385 O O . GLU B 1 118 ? -5.734 -12.617 5.09 1 86.94 118 GLU B O 1
ATOM 2390 N N . ARG B 1 119 ? -7.324 -11.984 3.691 1 89.62 119 ARG B N 1
ATOM 2391 C CA . ARG B 1 119 ? -8.375 -12.094 4.699 1 89.62 119 ARG B CA 1
ATOM 2392 C C . ARG B 1 119 ? -8.766 -13.547 4.918 1 89.62 119 ARG B C 1
ATOM 2394 O O . ARG B 1 119 ? -8.938 -13.984 6.059 1 89.62 119 ARG B O 1
ATOM 2401 N N . LEU B 1 120 ? -8.891 -14.305 3.877 1 91.75 120 LEU B N 1
ATOM 2402 C CA . LEU B 1 120 ? -9.508 -15.625 3.926 1 91.75 120 LEU B CA 1
ATOM 2403 C C . LEU B 1 120 ? -8.445 -16.703 4.102 1 91.75 120 LEU B C 1
ATOM 2405 O O . LEU B 1 120 ? -8.734 -17.781 4.633 1 91.75 120 LEU B O 1
ATOM 2409 N N . LEU B 1 121 ? -7.305 -16.406 3.602 1 92.88 121 LEU B N 1
ATOM 2410 C CA . LEU B 1 121 ? -6.242 -17.406 3.607 1 92.88 121 LEU B CA 1
ATOM 2411 C C . LEU B 1 121 ? -4.961 -16.844 4.211 1 92.88 121 LEU B C 1
ATOM 2413 O O . LEU B 1 121 ? -3.904 -16.859 3.576 1 92.88 121 LEU B O 1
ATOM 2417 N N . PRO B 1 122 ? -4.988 -16.422 5.426 1 91.94 122 PRO B N 1
ATOM 2418 C CA . PRO B 1 122 ? -3.84 -15.742 6.027 1 91.94 122 PRO B CA 1
ATOM 2419 C C . PRO B 1 122 ? -2.588 -16.625 6.066 1 91.94 122 PRO B C 1
ATOM 2421 O O . PRO B 1 122 ? -1.472 -16.109 5.922 1 91.94 122 PRO B O 1
ATOM 2424 N N . GLU B 1 123 ? -2.789 -17.859 6.238 1 92.12 123 GLU B N 1
ATOM 2425 C CA . GLU B 1 123 ? -1.638 -18.75 6.293 1 92.12 123 GLU B CA 1
ATOM 2426 C C . GLU B 1 123 ? -0.958 -18.875 4.934 1 92.12 123 GLU B C 1
ATOM 2428 O O . GLU B 1 123 ? 0.271 -18.922 4.852 1 92.12 123 GLU B O 1
ATOM 2433 N N . VAL B 1 124 ? -1.728 -18.969 3.916 1 89.75 124 VAL B N 1
ATOM 2434 C CA . VAL B 1 124 ? -1.192 -19.031 2.561 1 89.75 124 VAL B CA 1
ATOM 2435 C C . VAL B 1 124 ? -0.443 -17.75 2.234 1 89.75 124 VAL B C 1
ATOM 2437 O O . VAL B 1 124 ? 0.682 -17.781 1.73 1 89.75 124 VAL B O 1
ATOM 2440 N N . GLU B 1 125 ? -1.032 -16.688 2.6 1 91.06 125 GLU B N 1
ATOM 2441 C CA . GLU B 1 125 ? -0.402 -15.391 2.385 1 91.06 125 GLU B CA 1
ATOM 2442 C C . GLU B 1 125 ? 0.923 -15.289 3.135 1 91.06 125 GLU B C 1
ATOM 2444 O O . GLU B 1 125 ? 1.934 -14.867 2.564 1 91.06 125 GLU B O 1
ATOM 2449 N N . ALA B 1 126 ? 0.914 -15.695 4.348 1 92.81 126 ALA B N 1
ATOM 2450 C CA . ALA B 1 126 ? 2.113 -15.625 5.18 1 92.81 126 ALA B CA 1
ATOM 2451 C C . ALA B 1 126 ? 3.232 -16.484 4.602 1 92.81 126 ALA B C 1
ATOM 2453 O O . ALA B 1 126 ? 4.398 -16.094 4.617 1 92.81 126 ALA B O 1
ATOM 2454 N N . ARG B 1 127 ? 2.873 -17.594 4.125 1 92.62 127 ARG B N 1
ATOM 2455 C CA . ARG B 1 127 ? 3.857 -18.5 3.545 1 92.62 127 ARG B CA 1
ATOM 2456 C C . ARG B 1 127 ? 4.512 -17.875 2.314 1 92.62 127 ARG B C 1
ATOM 2458 O O . ARG B 1 127 ? 5.73 -17.953 2.154 1 92.62 127 ARG B O 1
ATOM 2465 N N . HIS B 1 128 ? 3.711 -17.344 1.485 1 93 128 HIS B N 1
ATOM 2466 C CA . HIS B 1 128 ? 4.258 -16.703 0.291 1 93 128 HIS B CA 1
ATOM 2467 C C . HIS B 1 128 ? 5.117 -15.492 0.65 1 93 128 HIS B C 1
ATOM 2469 O O . HIS B 1 128 ? 6.188 -15.297 0.073 1 93 128 HIS B O 1
ATOM 2475 N N . ARG B 1 129 ? 4.691 -14.727 1.597 1 94.19 129 ARG B N 1
ATOM 2476 C CA . ARG B 1 129 ? 5.453 -13.555 2.02 1 94.19 129 ARG B CA 1
ATOM 2477 C C . ARG B 1 129 ? 6.805 -13.961 2.59 1 94.19 129 ARG B C 1
ATOM 2479 O O . ARG B 1 129 ? 7.812 -13.289 2.355 1 94.19 129 ARG B O 1
ATOM 2486 N N . ARG B 1 130 ? 6.836 -15 3.287 1 95.75 130 ARG B N 1
ATOM 2487 C CA . ARG B 1 130 ? 8.086 -15.508 3.838 1 95.75 130 ARG B CA 1
ATOM 2488 C C . ARG B 1 130 ? 9.047 -15.93 2.727 1 95.75 130 ARG B C 1
ATOM 2490 O O . ARG B 1 130 ? 10.25 -15.672 2.805 1 95.75 130 ARG B O 1
ATOM 2497 N N . ARG B 1 131 ? 8.508 -16.578 1.779 1 95.94 131 ARG B N 1
ATOM 2498 C CA . ARG B 1 131 ? 9.336 -17 0.65 1 95.94 131 ARG B CA 1
ATOM 2499 C C . ARG B 1 131 ? 9.891 -15.797 -0.099 1 95.94 131 ARG B C 1
ATOM 2501 O O . ARG B 1 131 ? 11.07 -15.758 -0.445 1 95.94 131 ARG B O 1
ATOM 2508 N N . TRP B 1 132 ? 9.023 -14.828 -0.285 1 97.06 132 TRP B N 1
ATOM 2509 C CA . TRP B 1 132 ? 9.453 -13.609 -0.968 1 97.06 132 TRP B CA 1
ATOM 2510 C C . TRP B 1 132 ? 10.547 -12.898 -0.185 1 97.06 132 TRP B C 1
ATOM 2512 O O . TRP B 1 132 ? 11.516 -12.406 -0.771 1 97.06 132 TRP B O 1
ATOM 2522 N N . LEU B 1 133 ? 10.391 -12.859 1.065 1 97.88 133 LEU B N 1
ATOM 2523 C CA . LEU B 1 133 ? 11.406 -12.242 1.912 1 97.88 133 LEU B CA 1
ATOM 2524 C C . LEU B 1 133 ? 12.734 -12.977 1.798 1 97.88 133 LEU B C 1
ATOM 2526 O O . LEU B 1 133 ? 13.789 -12.352 1.683 1 97.88 133 LEU B O 1
ATOM 2530 N N . LYS B 1 134 ? 12.641 -14.305 1.84 1 97.81 134 LYS B N 1
ATOM 2531 C CA . LYS B 1 134 ? 13.844 -15.117 1.703 1 97.81 134 LYS B CA 1
ATOM 2532 C C . LYS B 1 134 ? 14.547 -14.844 0.375 1 97.81 134 LYS B C 1
ATOM 2534 O O . LYS B 1 134 ? 15.766 -14.688 0.332 1 97.81 134 LYS B O 1
ATOM 2539 N N . TYR B 1 135 ? 13.805 -14.805 -0.679 1 98.12 135 TYR B N 1
ATOM 2540 C CA . TYR B 1 135 ? 14.367 -14.555 -2.004 1 98.12 135 TYR B CA 1
ATOM 2541 C C . TYR B 1 135 ? 14.984 -13.164 -2.082 1 98.12 135 TYR B C 1
ATOM 2543 O O . TYR B 1 135 ? 16.094 -13 -2.592 1 98.12 135 TYR B O 1
ATOM 2551 N N . THR B 1 136 ? 14.242 -12.18 -1.583 1 98.62 136 THR B N 1
ATOM 2552 C CA . THR B 1 136 ? 14.711 -10.797 -1.627 1 98.62 136 THR B CA 1
ATOM 2553 C C . THR B 1 136 ? 15.961 -10.625 -0.771 1 98.62 136 THR B C 1
ATOM 2555 O O . THR B 1 136 ? 16.922 -9.961 -1.181 1 98.62 136 THR B O 1
ATOM 2558 N N . GLN B 1 137 ? 15.938 -11.266 0.38 1 98.38 137 GLN B N 1
ATOM 2559 C CA . GLN B 1 137 ? 17.078 -11.211 1.276 1 98.38 137 GLN B CA 1
ATOM 2560 C C . GLN B 1 137 ? 18.297 -11.883 0.65 1 98.38 137 GLN B C 1
ATOM 2562 O O . GLN B 1 137 ? 19.438 -11.43 0.842 1 98.38 137 GLN B O 1
ATOM 2567 N N . ALA B 1 138 ? 18.062 -12.969 -0.017 1 97.62 138 ALA B N 1
ATOM 2568 C CA . ALA B 1 138 ? 19.156 -13.68 -0.673 1 97.62 138 ALA B CA 1
ATOM 2569 C C . ALA B 1 138 ? 19.891 -12.766 -1.661 1 97.62 138 ALA B C 1
ATOM 2571 O O . ALA B 1 138 ? 21.094 -12.875 -1.843 1 97.62 138 ALA B O 1
ATOM 2572 N N . VAL B 1 139 ? 19.203 -11.867 -2.246 1 98.19 139 VAL B N 1
ATOM 2573 C CA . VAL B 1 139 ? 19.797 -10.992 -3.248 1 98.19 139 VAL B CA 1
ATOM 2574 C C . VAL B 1 139 ? 20.391 -9.758 -2.568 1 98.19 139 VAL B C 1
ATOM 2576 O O . VAL B 1 139 ? 21.531 -9.375 -2.846 1 98.19 139 VAL B O 1
ATOM 2579 N N . LEU B 1 140 ? 19.656 -9.141 -1.652 1 97.81 140 LEU B N 1
ATOM 2580 C CA . LEU B 1 140 ? 20.062 -7.871 -1.055 1 97.81 140 LEU B CA 1
ATOM 2581 C C . LEU B 1 140 ? 21.016 -8.102 0.115 1 97.81 140 LEU B C 1
ATOM 2583 O O . LEU B 1 140 ? 21.656 -7.164 0.596 1 97.81 140 LEU B O 1
ATOM 2587 N N . GLU B 1 141 ? 21.047 -9.305 0.659 1 96.81 141 GLU B N 1
ATOM 2588 C CA . GLU B 1 141 ? 21.984 -9.742 1.701 1 96.81 141 GLU B CA 1
ATOM 2589 C C . GLU B 1 141 ? 21.797 -8.922 2.979 1 96.81 141 GLU B C 1
ATOM 2591 O O . GLU B 1 141 ? 22.766 -8.586 3.65 1 96.81 141 GLU B O 1
ATOM 2596 N N . SER B 1 142 ? 20.641 -8.43 3.225 1 97.31 142 SER B N 1
ATOM 2597 C CA . SER B 1 142 ? 20.203 -7.68 4.402 1 97.31 142 SER B CA 1
ATOM 2598 C C . SER B 1 142 ? 18.719 -7.871 4.66 1 97.31 142 SER B C 1
ATOM 2600 O O . SER B 1 142 ? 17.891 -7.562 3.805 1 97.31 142 SER B O 1
ATOM 2602 N N . ARG B 1 143 ? 18.359 -8.367 5.82 1 97.19 143 ARG B N 1
ATOM 2603 C CA . ARG B 1 143 ? 16.953 -8.609 6.133 1 97.19 143 ARG B CA 1
ATOM 2604 C C . ARG B 1 143 ? 16.172 -7.301 6.219 1 97.19 143 ARG B C 1
ATOM 2606 O O . ARG B 1 143 ? 15.109 -7.168 5.625 1 97.19 143 ARG B O 1
ATOM 2613 N N . PRO B 1 144 ? 16.75 -6.234 6.887 1 97.56 144 PRO B N 1
ATOM 2614 C CA . PRO B 1 144 ? 16.016 -4.969 6.938 1 97.56 144 PRO B CA 1
ATOM 2615 C C . PRO B 1 144 ? 15.805 -4.352 5.555 1 97.56 144 PRO B C 1
ATOM 2617 O O . PRO B 1 144 ? 14.734 -3.82 5.266 1 97.56 144 PRO B O 1
ATOM 2620 N N . LEU B 1 145 ? 16.766 -4.453 4.727 1 97.56 145 LEU B N 1
ATOM 2621 C CA . LEU B 1 145 ? 16.641 -3.896 3.383 1 97.56 145 LEU B CA 1
ATOM 2622 C C . LEU B 1 145 ? 15.617 -4.668 2.564 1 97.56 145 LEU B C 1
ATOM 2624 O O . LEU B 1 145 ? 14.844 -4.074 1.812 1 97.56 145 LEU B O 1
ATOM 2628 N N . ALA B 1 146 ? 15.648 -5.996 2.766 1 98.62 146 ALA B N 1
ATOM 2629 C CA . ALA B 1 146 ? 14.688 -6.84 2.057 1 98.62 146 ALA B CA 1
ATOM 2630 C C . ALA B 1 146 ? 13.258 -6.508 2.469 1 98.62 146 ALA B C 1
ATOM 2632 O O . ALA B 1 146 ? 12.367 -6.426 1.623 1 98.62 146 ALA B O 1
ATOM 2633 N N . GLU B 1 147 ? 13.062 -6.309 3.695 1 98.5 147 GLU B N 1
ATOM 2634 C CA . GLU B 1 147 ? 11.742 -5.973 4.211 1 98.5 147 GLU B CA 1
ATOM 2635 C C . GLU B 1 147 ? 11.258 -4.633 3.656 1 98.5 147 GLU B C 1
ATOM 2637 O O . GLU B 1 147 ? 10.117 -4.52 3.205 1 98.5 147 GLU B O 1
ATOM 2642 N N . VAL B 1 148 ? 12.125 -3.637 3.682 1 98.75 148 VAL B N 1
ATOM 2643 C CA . VAL B 1 148 ? 11.766 -2.316 3.18 1 98.75 148 VAL B CA 1
ATOM 2644 C C . VAL B 1 148 ? 11.492 -2.389 1.68 1 98.75 148 VAL B C 1
ATOM 2646 O O . VAL B 1 148 ? 10.555 -1.764 1.181 1 98.75 148 VAL B O 1
ATOM 2649 N N . PHE B 1 149 ? 12.32 -3.156 0.971 1 98.88 149 PHE B N 1
ATOM 2650 C CA . PHE B 1 149 ? 12.102 -3.318 -0.463 1 98.88 149 PHE B CA 1
ATOM 2651 C C . PHE B 1 149 ? 10.734 -3.92 -0.74 1 98.88 149 PHE B C 1
ATOM 2653 O O . PHE B 1 149 ? 9.992 -3.43 -1.598 1 98.88 149 PHE B O 1
ATOM 2660 N N . MET B 1 150 ? 10.422 -4.938 -0.025 1 98.56 150 MET B N 1
ATOM 2661 C CA . MET B 1 150 ? 9.148 -5.617 -0.231 1 98.56 150 MET B CA 1
ATOM 2662 C C . MET B 1 150 ? 7.977 -4.688 0.068 1 98.56 150 MET B C 1
ATOM 2664 O O . MET B 1 150 ? 6.992 -4.668 -0.669 1 98.56 150 MET B O 1
ATOM 2668 N N . LEU B 1 151 ? 8.07 -3.959 1.117 1 98.06 151 LEU B N 1
ATOM 2669 C CA . LEU B 1 151 ? 7.031 -2.992 1.441 1 98.06 151 LEU B CA 1
ATOM 2670 C C . LEU B 1 151 ? 6.93 -1.918 0.364 1 98.06 151 LEU B C 1
ATOM 2672 O O . LEU B 1 151 ? 5.828 -1.501 -0.003 1 98.06 151 LEU B O 1
ATOM 2676 N N . ALA B 1 152 ? 8.07 -1.458 -0.092 1 98.75 152 ALA B N 1
ATOM 2677 C CA . ALA B 1 152 ? 8.094 -0.483 -1.18 1 98.75 152 ALA B CA 1
ATOM 2678 C C . ALA B 1 152 ? 7.395 -1.028 -2.422 1 98.75 152 ALA B C 1
ATOM 2680 O O . ALA B 1 152 ? 6.613 -0.321 -3.061 1 98.75 152 ALA B O 1
ATOM 2681 N N . VAL B 1 153 ? 7.66 -2.279 -2.717 1 98.31 153 VAL B N 1
ATOM 2682 C CA . VAL B 1 153 ? 7.039 -2.922 -3.869 1 98.31 153 VAL B CA 1
ATOM 2683 C C . VAL B 1 153 ? 5.523 -2.955 -3.686 1 98.31 153 VAL B C 1
ATOM 2685 O O . VAL B 1 153 ? 4.773 -2.73 -4.637 1 98.31 153 VAL B O 1
ATOM 2688 N N . ASP B 1 154 ? 5.102 -3.25 -2.484 1 95.31 154 ASP B N 1
ATOM 2689 C CA . ASP B 1 154 ? 3.668 -3.215 -2.205 1 95.31 154 ASP B CA 1
ATOM 2690 C C . ASP B 1 154 ? 3.074 -1.854 -2.562 1 95.31 154 ASP B C 1
ATOM 2692 O O . ASP B 1 154 ? 1.981 -1.776 -3.129 1 95.31 154 ASP B O 1
ATOM 2696 N N . GLY B 1 155 ? 3.789 -0.855 -2.256 1 96.56 155 GLY B N 1
ATOM 2697 C CA . GLY B 1 155 ? 3.328 0.489 -2.562 1 96.56 155 GLY B CA 1
ATOM 2698 C C . GLY B 1 155 ? 3.244 0.766 -4.051 1 96.56 155 GLY B C 1
ATOM 2699 O O . GLY B 1 155 ? 2.395 1.538 -4.5 1 96.56 155 GLY B O 1
ATOM 2700 N N . LEU B 1 156 ? 4.094 0.166 -4.852 1 97.69 156 LEU B N 1
ATOM 2701 C CA . LEU B 1 156 ? 4.164 0.415 -6.285 1 97.69 156 LEU B CA 1
ATOM 2702 C C . LEU B 1 156 ? 2.889 -0.058 -6.98 1 97.69 156 LEU B C 1
ATOM 2704 O O . LEU B 1 156 ? 2.576 0.39 -8.086 1 97.69 156 LEU B O 1
ATOM 2708 N N . GLN B 1 157 ? 2.209 -0.939 -6.34 1 93.56 157 GLN B N 1
ATOM 2709 C CA . GLN B 1 157 ? 1.064 -1.515 -7.039 1 93.56 157 GLN B CA 1
ATOM 2710 C C . GLN B 1 157 ? -0.249 -1.013 -6.445 1 93.56 157 GLN B C 1
ATOM 2712 O O . GLN B 1 157 ? -1.328 -1.442 -6.859 1 93.56 157 GLN B O 1
ATOM 2717 N N . SER B 1 158 ? -0.235 -0.144 -5.473 1 89.38 158 SER B N 1
ATOM 2718 C CA . SER B 1 158 ? -1.399 0.239 -4.68 1 89.38 158 SER B CA 1
ATOM 2719 C C . SER B 1 158 ? -2.436 0.96 -5.535 1 89.38 158 SER B C 1
ATOM 2721 O O . SER B 1 158 ? -3.623 0.976 -5.199 1 89.38 158 SER B O 1
ATOM 2723 N N . ASP B 1 159 ? -2.01 1.611 -6.598 1 88.75 159 ASP B N 1
ATOM 2724 C CA . ASP B 1 159 ? -2.951 2.328 -7.449 1 88.75 159 ASP B CA 1
ATOM 2725 C C . ASP B 1 159 ? -3.369 1.473 -8.648 1 88.75 159 ASP B C 1
ATOM 2727 O O . ASP B 1 159 ? -3.932 1.985 -9.617 1 88.75 159 ASP B O 1
ATOM 2731 N N . LEU B 1 160 ? -2.939 0.229 -8.648 1 90.44 160 LEU B N 1
ATOM 2732 C CA . LEU B 1 160 ? -3.332 -0.757 -9.648 1 90.44 160 LEU B CA 1
ATOM 2733 C C . LEU B 1 160 ? -2.891 -0.324 -11.047 1 90.44 160 LEU B C 1
ATOM 2735 O O . LEU B 1 160 ? -3.707 -0.262 -11.969 1 90.44 160 LEU B O 1
ATOM 2739 N N . PRO B 1 161 ? -1.7 -0.171 -11.164 1 94.31 161 PRO B N 1
ATOM 2740 C CA . PRO B 1 161 ? -1.188 0.282 -12.461 1 94.31 161 PRO B CA 1
ATOM 2741 C C . PRO B 1 161 ? -1.26 -0.801 -13.539 1 94.31 161 PRO B C 1
ATOM 2743 O O . PRO B 1 161 ? -1.506 -1.969 -13.227 1 94.31 161 PRO B O 1
ATOM 2746 N N . THR B 1 162 ? -1.045 -0.343 -14.781 1 94.62 162 THR B N 1
ATOM 2747 C CA . THR B 1 162 ? -0.818 -1.316 -15.852 1 94.62 162 THR B CA 1
ATOM 2748 C C . THR B 1 162 ? 0.492 -2.066 -15.625 1 94.62 162 THR B C 1
ATOM 2750 O O . THR B 1 162 ? 1.338 -1.629 -14.844 1 94.62 162 THR B O 1
ATOM 2753 N N . THR B 1 163 ? 0.644 -3.189 -16.297 1 95.38 163 THR B N 1
ATOM 2754 C CA . THR B 1 163 ? 1.863 -3.98 -16.172 1 95.38 163 THR B CA 1
ATOM 2755 C C . THR B 1 163 ? 3.08 -3.17 -16.609 1 95.38 163 THR B C 1
ATOM 2757 O O . THR B 1 163 ? 4.137 -3.24 -15.977 1 95.38 163 THR B O 1
ATOM 2760 N N . ARG B 1 164 ? 2.955 -2.432 -17.641 1 96.38 164 ARG B N 1
ATOM 2761 C CA . ARG B 1 164 ? 4.059 -1.626 -18.156 1 96.38 164 ARG B CA 1
ATOM 2762 C C . ARG B 1 164 ? 4.527 -0.612 -17.125 1 96.38 164 ARG B C 1
ATOM 2764 O O . ARG B 1 164 ? 5.73 -0.476 -16.891 1 96.38 164 ARG B O 1
ATOM 2771 N N . VAL B 1 165 ? 3.607 0.074 -16.531 1 97.25 165 VAL B N 1
ATOM 2772 C CA . VAL B 1 165 ? 3.928 1.095 -15.547 1 97.25 165 VAL B CA 1
ATOM 2773 C C . VAL B 1 165 ? 4.562 0.442 -14.32 1 97.25 165 VAL B C 1
ATOM 2775 O O . VAL B 1 165 ? 5.555 0.942 -13.781 1 97.25 165 VAL B O 1
ATOM 2778 N N . LEU B 1 166 ? 3.988 -0.667 -13.891 1 97.62 166 LEU B N 1
ATOM 2779 C CA . LEU B 1 166 ? 4.531 -1.375 -12.734 1 97.62 166 LEU B CA 1
ATOM 2780 C C . LEU B 1 166 ? 5.965 -1.828 -13 1 97.62 166 LEU B C 1
ATOM 2782 O O . LEU B 1 166 ? 6.82 -1.74 -12.117 1 97.62 166 LEU B O 1
ATOM 2786 N N . ARG B 1 167 ? 6.199 -2.318 -14.203 1 98.06 167 ARG B N 1
ATOM 2787 C CA . ARG B 1 167 ? 7.547 -2.744 -14.562 1 98.06 167 ARG B CA 1
ATOM 2788 C C . ARG B 1 167 ? 8.531 -1.579 -14.492 1 98.06 167 ARG B C 1
ATOM 2790 O O . ARG B 1 167 ? 9.633 -1.725 -13.953 1 98.06 167 ARG B O 1
ATOM 2797 N N . GLN B 1 168 ? 8.172 -0.463 -14.992 1 98.44 168 GLN B N 1
ATOM 2798 C CA . GLN B 1 168 ? 9.0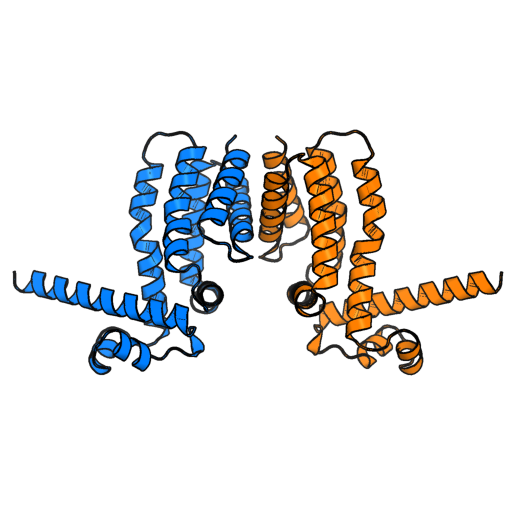23 0.721 -14.961 1 98.44 168 GLN B CA 1
ATOM 2799 C C . GLN B 1 168 ? 9.328 1.142 -13.523 1 98.44 168 GLN B C 1
ATOM 2801 O O . GLN B 1 168 ? 10.477 1.47 -13.203 1 98.44 168 GLN B O 1
ATOM 2806 N N . ARG B 1 169 ? 8.32 1.131 -12.703 1 98.69 169 ARG B N 1
ATOM 2807 C CA . ARG B 1 169 ? 8.508 1.479 -11.305 1 98.69 169 ARG B CA 1
ATOM 2808 C C . ARG B 1 169 ? 9.453 0.503 -10.617 1 98.69 169 ARG B C 1
ATOM 2810 O O . ARG B 1 169 ? 10.328 0.914 -9.852 1 98.69 169 ARG B O 1
ATOM 2817 N N . LEU B 1 170 ? 9.188 -0.77 -10.883 1 98.69 170 LEU B N 1
ATOM 2818 C CA . LEU B 1 170 ? 10.016 -1.812 -10.281 1 98.69 170 LEU B CA 1
ATOM 2819 C C . LEU B 1 170 ? 11.469 -1.663 -10.703 1 98.69 170 LEU B C 1
ATOM 2821 O O . LEU B 1 170 ? 12.383 -1.807 -9.875 1 98.69 170 LEU B O 1
ATOM 2825 N N . GLU B 1 171 ? 11.719 -1.409 -11.969 1 98.44 171 GLU B N 1
ATOM 2826 C CA . GLU B 1 171 ? 13.078 -1.219 -12.477 1 98.44 171 GLU B CA 1
ATOM 2827 C C . GLU B 1 171 ? 13.781 -0.079 -11.75 1 98.44 171 GLU B C 1
ATOM 2829 O O . GLU B 1 171 ? 14.945 -0.212 -11.359 1 98.44 171 GLU B O 1
ATOM 2834 N N . LEU B 1 172 ? 13.125 1.008 -11.539 1 98.19 172 LEU B N 1
ATOM 2835 C CA . LEU B 1 172 ? 13.695 2.152 -10.836 1 98.19 172 LEU B CA 1
ATOM 2836 C C . LEU B 1 172 ? 14 1.802 -9.383 1 98.19 172 LEU B C 1
ATOM 2838 O O . LEU B 1 172 ? 15.062 2.146 -8.867 1 98.19 172 LEU B O 1
ATOM 2842 N N . LEU B 1 173 ? 13.039 1.127 -8.75 1 98.69 173 LEU B N 1
ATOM 2843 C CA . LEU B 1 173 ? 13.234 0.738 -7.359 1 98.69 173 LEU B CA 1
ATOM 2844 C C . LEU B 1 173 ? 14.43 -0.195 -7.215 1 98.69 173 LEU B C 1
ATOM 2846 O O . LEU B 1 173 ? 15.273 -0.002 -6.336 1 98.69 173 LEU B O 1
ATOM 2850 N N . VAL B 1 174 ? 14.484 -1.187 -8.102 1 98.62 174 VAL B N 1
ATOM 2851 C CA . VAL B 1 174 ? 15.578 -2.154 -8.078 1 98.62 174 VAL B CA 1
ATOM 2852 C C . VAL B 1 174 ? 16.906 -1.433 -8.266 1 98.62 174 VAL B C 1
ATOM 2854 O O . VAL B 1 174 ? 17.875 -1.708 -7.547 1 98.62 174 VAL B O 1
ATOM 2857 N N . GLU B 1 175 ? 17 -0.534 -9.18 1 97.69 175 GLU B N 1
ATOM 2858 C CA . GLU B 1 175 ? 18.219 0.231 -9.43 1 97.69 175 GLU B CA 1
ATOM 2859 C C . GLU B 1 175 ? 18.672 0.976 -8.172 1 97.69 175 GLU B C 1
ATOM 2861 O O . GLU B 1 175 ? 19.859 1.004 -7.859 1 97.69 175 GLU B O 1
ATOM 2866 N N . ARG B 1 176 ? 17.781 1.53 -7.438 1 97.5 176 ARG B N 1
ATOM 2867 C CA . ARG B 1 176 ? 18.109 2.309 -6.25 1 97.5 176 ARG B CA 1
ATOM 2868 C C . ARG B 1 176 ? 18.594 1.403 -5.117 1 97.5 176 ARG B C 1
ATOM 2870 O O . ARG B 1 176 ? 19.453 1.794 -4.324 1 97.5 176 ARG B O 1
ATOM 2877 N N . PHE B 1 177 ? 18 0.233 -5.039 1 98 177 PHE B N 1
ATOM 2878 C CA . PHE B 1 177 ? 18.312 -0.646 -3.92 1 98 177 PHE B CA 1
ATOM 2879 C C . PHE B 1 177 ? 19.594 -1.432 -4.188 1 98 177 PHE B C 1
ATOM 2881 O O . PHE B 1 177 ? 20.188 -1.998 -3.268 1 98 177 PHE B O 1
ATOM 2888 N N . THR B 1 178 ? 20 -1.531 -5.406 1 96.12 178 THR B N 1
ATOM 2889 C CA . THR B 1 178 ? 21.156 -2.373 -5.727 1 96.12 178 THR B CA 1
ATOM 2890 C C . THR B 1 178 ? 22.281 -1.537 -6.301 1 96.12 178 THR B C 1
ATOM 2892 O O . THR B 1 178 ? 23.391 -2.047 -6.523 1 96.12 178 THR B O 1
ATOM 2895 N N . GLY B 1 179 ? 22.047 -0.308 -6.613 1 84.31 179 GLY B N 1
ATOM 2896 C CA . GLY B 1 179 ? 23.078 0.549 -7.164 1 84.31 179 GLY B CA 1
ATOM 2897 C C . GLY B 1 179 ? 23.938 1.21 -6.098 1 84.31 179 GLY B C 1
ATOM 2898 O O . GLY B 1 179 ? 23.578 1.197 -4.918 1 84.31 179 GLY B O 1
#

pLDDT: mean 92.17, std 7.14, range [56.03, 98.88]

Organism: Myxococcus xanthus (strain DK1622) (NCBI:txid246197)

Solvent-accessible surface area (backbone atoms only — not comparable to full-atom values): 19036 Å² total; per-residue (Å²): 108,71,62,58,50,48,50,48,50,49,49,51,49,50,49,42,41,39,54,25,37,48,51,40,29,26,62,56,21,68,88,70,46,45,69,61,57,29,18,57,67,43,71,45,55,60,67,63,49,52,71,74,35,87,48,66,68,52,48,52,51,49,36,52,43,61,66,48,60,74,43,48,66,60,42,53,54,51,71,70,43,89,74,56,53,44,60,46,50,51,52,42,43,39,57,75,41,49,51,55,41,58,74,37,56,89,39,82,17,37,70,54,50,58,52,44,41,52,71,76,34,47,66,61,44,51,54,52,50,50,50,51,43,52,56,40,18,68,57,65,71,33,66,70,58,22,52,46,48,52,26,19,52,53,18,59,47,70,81,64,55,54,63,69,57,41,48,54,46,49,53,54,53,41,47,33,72,59,100,109,73,62,58,50,49,49,47,50,50,50,51,48,51,49,42,41,39,53,25,36,49,52,41,29,26,63,56,21,68,87,70,44,47,67,62,56,27,18,58,66,43,71,44,56,60,67,63,48,51,72,74,35,86,48,65,67,52,49,52,51,51,37,53,40,61,65,48,60,74,44,47,66,60,41,52,53,51,71,71,43,88,73,56,52,45,61,45,50,50,52,42,44,40,58,75,42,49,52,56,41,57,75,36,56,89,38,85,17,35,70,51,49,57,52,44,40,52,71,76,34,47,66,62,46,49,52,52,50,50,50,51,44,52,55,41,19,69,57,65,72,33,65,70,57,21,52,46,49,51,25,22,52,54,19,57,47,70,83,63,54,56,63,68,57,40,49,54,45,48,52,53,50,41,46,35,72,59,99

Sequence (358 aa):
MAGTRSEERDALRRTAILDAALECFLRFGYAKTSLDDIAKRANLSRPLLYLKFKNKEDIFAAVFESLFEARYPRVEQVLARPGAAGDKLLQVYEIILLEPWELMAGAPMASEFYTACERLLPEVEARHRRRWLKYTQAVLESRPLAEVFMLAVDGLQSDLPTTRVLRQRLELLVERFTGMAGTRSEERDALRRTAILDAALECFLRFGYAKTSLDDIAKRANLSRPLLYLKFKNKEDIFAAVFESLFEARYPRVEQVLARPGAAGDKLLQVYEIILLEPWELMAGAPMASEFYTACERLLPEVEARHRRRWLKYTQAVLESRPLAEVFMLAVDGLQSDLPTTRVLRQRLELLVERFTG

Radius of gyration: 24.97 Å; Cα contacts (8 Å, |Δi|>4): 349; chains: 2; bounding box: 51×91×45 Å

Foldseek 3Di:
DVVVVVVVVVVVLLVLLLVLLVLQCLAPNLVPDALVSSCVSSVHDSVVSCVVAVGSLRSLLVNVCVQAVVQVVVLVVLLPDDDALLVNVLVNCCRRPLVSLQVRQPRPCSVRSVVCCCVSPVPSVVVRVVSQLVSQCSSLVDSVLSVVLVVVLVVLCVVRDDSVSSSVVNSVSSVVSRD/DVVVVVVVVVVVLLVLLLVLLVLQCLAPNLVPDALVSSCVSSVHDSVVSCVVAVGSLRSLLVNVCVQAVVQVVVLVVLLPDDDALLVNVLVNCCRRPLVSLQVRQPRPCSVRSVVCCCVSPVPSVVVRVVSQLVSQCSSLVDSVLSVVLVVVLVVLCVVRDDSVSSSVVNSVSSVVSRD

Nearest PDB structures (foldseek):
  5gpa-assembly1_B  TM=7.402E-01  e=3.702E-04  Halalkalibacterium halodurans C-125
  5mqq-assembly1_B  TM=6.644E-01  e=1.919E-04  Corynebacterium glutamicum
  3vuq-assembly1_B  TM=5.906E-01  e=2.427E-04  Thermus thermophilus HB8
  5gpa-assembly1_A  TM=5.401E-01  e=1.319E-04  Halalkalibacterium halodurans C-125
  5gp9-assembly1_A  TM=5.211E-01  e=1.093E-04  Halalkalibacterium halodurans C-125

InterPro domains:
  IPR001647 DNA-binding HTH domain, TetR-type [PF00440] (17-63)
  IPR001647 DNA-binding HTH domain, TetR-type [PR00455] (17-30)
  IPR001647 DNA-binding HTH domain, TetR-type [PR00455] (38-6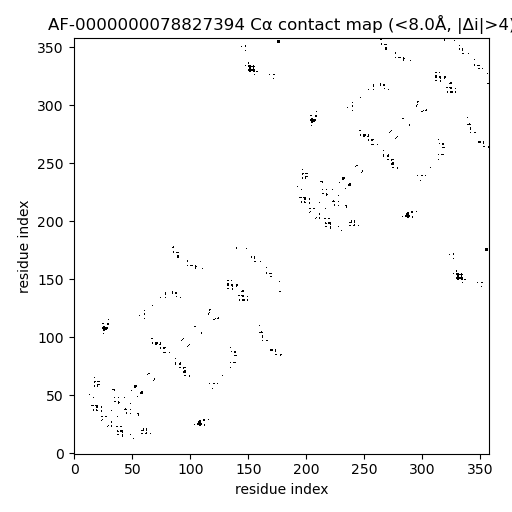1)
  IPR001647 DNA-binding HTH domain, TetR-type [PS50977] (11-71)
  IPR009057 Homedomain-like superfamily [SSF46689] (4-83)
  IPR050109 HTH-type, TetR-like transcriptional regulator [PTHR30055] (1-154)

Secondary structure (DSSP, 8-state):
-HHHHHHHHHHHHHHHHHHHHHHHHHHH-TTT--HHHHHHHHT--HHHHHHH-SSHHHHHHHHHHHHHGGGHHHHHHHHHS---HHHHHHHHHIIIIIHHHHHHTT-TTHHHHHHHHHHH-HHHHHHHHHHHHHHHHHHHS-HHHHHHHHHHHHHHTTT---HHHHHHHHHHHHHHHH-/-HHHHHHHHHHHHHHHHHHHHHHHHHHH-TTT--HHHHHHHHT--HHHHHHH-SSHHHHHHHHHHHHHGGGHHHHHHHHHS---HHHHHHHHHIIIIIHHHHHHTT-TTHHHHHHHHHHH-HHHHHHHHHHHHHHHHHHHS-HHHHHHHHHHHHHHTTT---HHHHHHHHHHHHHHHH-